Protein AF-0000000074378365 (afdb_homodimer)

pLDDT: mean 73.66, std 30.26, range [20.47, 98.88]

Secondary structure (DSSP, 8-state):
---------------------------------------------EEEEETHHHHGGGB-TTTSSBP-SEEEETTT--EEEHHHHHHHHHTT--B-TTT--B--SGGGEEE-HHHHHHHHHHS--/---------------------------------------------EEEEETHHHHGGGB-TTT-SBP-SEEEETTT--EEEHHHHHHHHHTT--B-TTT--B--SGGGEEE-HHHHHHHHHHS--

Solvent-accessible surface area (backbone atoms only — not comparable to full-atom values): 15883 Å² total; per-residue (Å²): 139,82,82,79,87,77,81,81,82,80,75,89,78,81,80,79,79,76,79,78,78,76,77,78,75,71,76,71,74,74,67,74,68,72,71,65,64,66,61,71,67,69,64,78,48,68,42,80,32,60,46,74,80,47,42,74,81,46,34,10,81,86,79,69,41,71,50,47,68,30,26,25,31,46,86,70,60,56,59,28,21,36,69,56,50,47,49,44,33,72,72,66,44,41,46,40,92,84,81,56,50,79,30,80,45,70,83,38,39,42,75,34,69,66,60,43,51,54,49,40,61,75,50,71,125,130,81,85,89,84,91,80,91,78,94,78,80,78,82,81,79,75,76,80,77,77,74,76,75,75,70,76,73,74,71,69,74,72,70,73,65,66,65,62,73,68,72,66,77,50,67,42,80,31,60,46,73,80,47,43,73,81,45,34,10,83,85,79,69,40,70,50,47,69,30,24,27,31,44,83,72,60,57,58,28,21,37,67,56,51,47,50,44,34,73,73,67,45,42,46,41,92,83,81,55,50,79,31,80,44,70,83,38,40,43,75,34,70,66,60,44,51,54,50,39,61,76,51,71,124

Nearest PDB structures (foldseek):
  3rpg-assembly1_C  TM=9.378E-01  e=4.594E-09  Homo sapiens
  4r8p-assembly1_N  TM=9.276E-01  e=5.044E-08  Homo sapiens
  4r8p-assembly1_L  TM=9.217E-01  e=4.710E-08  Homo sapiens
  4s3o-assembly1_E  TM=8.916E-01  e=3.582E-08  Homo sapiens
  2ckl-assembly1_B  TM=8.876E-01  e=5.401E-08  Mus musculus

Organism: Artemisia annua (NCBI:txid35608)

Structure (mmCIF, N/CA/C/O backbone):
data_AF-0000000074378365-model_v1
#
loop_
_entity.id
_entity.type
_entity.pdbx_description
1 polymer 'E3 ubiquitin-protein ligase RING1a'
#
loop_
_atom_site.group_PDB
_atom_site.id
_atom_site.type_symbol
_atom_site.label_atom_id
_atom_site.label_alt_id
_atom_site.label_co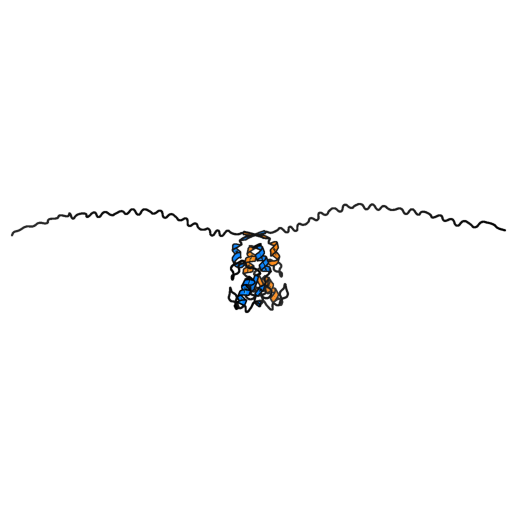mp_id
_atom_site.label_asym_id
_atom_site.label_entity_id
_atom_site.label_seq_id
_atom_site.pdbx_PDB_ins_code
_atom_site.Cartn_x
_atom_site.Cartn_y
_atom_site.Cartn_z
_atom_site.occupancy
_atom_site.B_iso_or_equiv
_atom_site.auth_seq_id
_atom_site.auth_comp_id
_atom_site.auth_asym_id
_atom_site.auth_atom_id
_atom_site.pdbx_PDB_model_num
ATOM 1 N N . MET A 1 1 ? -81.25 53.375 -76.562 1 24.03 1 MET A N 1
ATOM 2 C CA . MET A 1 1 ? -80.375 54.406 -76 1 24.03 1 MET A CA 1
ATOM 3 C C . MET A 1 1 ? -79.688 53.938 -74.688 1 24.03 1 MET A C 1
ATOM 5 O O . MET A 1 1 ? -80.188 53 -74.062 1 24.03 1 MET A O 1
ATOM 9 N N . ASN A 1 2 ? -78.812 54.719 -74 1 22.69 2 ASN A N 1
ATOM 10 C CA . ASN A 1 2 ? -77.5 54.656 -73.438 1 22.69 2 ASN A CA 1
ATOM 11 C C . ASN A 1 2 ? -77.562 54.219 -72 1 22.69 2 ASN A C 1
ATOM 13 O O . ASN A 1 2 ? -76.5 54.062 -71.375 1 22.69 2 ASN A O 1
ATOM 17 N N . GLY A 1 3 ? -78.688 54.531 -71.188 1 21.02 3 GLY A N 1
ATOM 18 C CA . GLY A 1 3 ? -78.312 55.156 -69.938 1 21.02 3 GLY A CA 1
ATOM 19 C C . GLY A 1 3 ? -77.562 54.219 -69 1 21.02 3 GLY A C 1
ATOM 20 O O . GLY A 1 3 ? -77.562 53 -69.25 1 21.02 3 GLY A O 1
ATOM 21 N N . SER A 1 4 ? -77.5 54.656 -67.688 1 23.27 4 SER A N 1
ATOM 22 C CA . SER A 1 4 ? -76.562 55.094 -66.688 1 23.27 4 SER A CA 1
ATOM 23 C C . SER A 1 4 ? -76.188 53.969 -65.688 1 23.27 4 SER A C 1
ATOM 25 O O . SER A 1 4 ? -75.062 53.75 -65.375 1 23.27 4 SER A O 1
ATOM 27 N N . ALA A 1 5 ? -77.125 53.688 -64.625 1 26.47 5 ALA A N 1
ATOM 28 C CA . ALA A 1 5 ? -76.75 54.062 -63.25 1 26.47 5 ALA A CA 1
ATOM 29 C C . ALA A 1 5 ? -76.062 52.875 -62.531 1 26.47 5 ALA A C 1
ATOM 31 O O . ALA A 1 5 ? -76.812 51.969 -62.094 1 26.47 5 ALA A O 1
ATOM 32 N N . SER A 1 6 ? -74.938 52.25 -63.062 1 30.75 6 SER A N 1
ATOM 33 C CA . SER A 1 6 ? -74.375 51.094 -62.438 1 30.75 6 SER A CA 1
ATOM 34 C C . SER A 1 6 ? -73.938 51.375 -61 1 30.75 6 SER A C 1
ATOM 36 O O . SER A 1 6 ? -73.188 52.281 -60.719 1 30.75 6 SER A O 1
ATOM 38 N N . LYS A 1 7 ? -74.875 51.156 -60.031 1 31.06 7 LYS A N 1
ATOM 39 C CA . LYS A 1 7 ? -74.812 51.344 -58.562 1 31.06 7 LYS A CA 1
ATOM 40 C C . LYS A 1 7 ? -73.5 50.875 -58.031 1 31.06 7 LYS A C 1
ATOM 42 O O . LYS A 1 7 ? -73 49.812 -58.344 1 31.06 7 LYS A O 1
ATOM 47 N N . GLU A 1 8 ? -72.688 51.844 -57.312 1 27.23 8 GLU A N 1
ATOM 48 C CA . GLU A 1 8 ? -71.375 52.125 -56.719 1 27.23 8 GLU A CA 1
ATOM 49 C C . GLU A 1 8 ? -71.125 51.219 -55.531 1 27.23 8 GLU A C 1
ATOM 51 O O . GLU A 1 8 ? -71.875 51.156 -54.594 1 27.23 8 GLU A O 1
ATOM 56 N N . ASP A 1 9 ? -70.312 50.094 -55.562 1 29.09 9 ASP A N 1
ATOM 57 C CA . ASP A 1 9 ? -69.812 49 -54.75 1 29.09 9 ASP A CA 1
ATOM 58 C C . ASP A 1 9 ? -68.938 49.5 -53.594 1 29.09 9 ASP A C 1
ATOM 60 O O . ASP A 1 9 ? -68.062 48.781 -53.062 1 29.09 9 ASP A O 1
ATOM 64 N N . GLN A 1 10 ? -69.125 50.844 -53.031 1 22.03 10 GLN A N 1
ATOM 65 C CA . GLN A 1 10 ? -67.938 51.406 -52.344 1 22.03 10 GLN A CA 1
ATOM 66 C C . GLN A 1 10 ? -67.562 50.531 -51.156 1 22.03 10 GLN A C 1
ATOM 68 O O . GLN A 1 10 ? -68.438 49.906 -50.531 1 22.03 10 GLN A O 1
ATOM 73 N N . ASN A 1 11 ? -66.188 50.438 -50.812 1 26.83 11 ASN A N 1
ATOM 74 C CA . ASN A 1 11 ? -65 49.75 -50.219 1 26.83 11 ASN A CA 1
ATOM 75 C C . ASN A 1 11 ? -64.875 50.031 -48.719 1 26.83 11 ASN A C 1
ATOM 77 O O . ASN A 1 11 ? -63.875 49.719 -48.125 1 26.83 11 ASN A O 1
ATOM 81 N N . ASP A 1 12 ? -65.875 50.625 -47.969 1 27.95 12 ASP A N 1
ATOM 82 C CA . ASP A 1 12 ? -65.25 51.344 -46.812 1 27.95 12 ASP A CA 1
ATOM 83 C C . ASP A 1 12 ? -64.688 50.375 -45.781 1 27.95 12 ASP A C 1
ATOM 85 O O . ASP A 1 12 ? -65.375 49.5 -45.312 1 27.95 12 ASP A O 1
ATOM 89 N N . GLN A 1 13 ? -63.312 50.219 -45.688 1 26.66 13 GLN A N 1
ATOM 90 C CA . GLN A 1 13 ? -62.281 49.5 -44.938 1 26.66 13 GLN A CA 1
ATOM 91 C C . GLN A 1 13 ? -62.312 49.875 -43.438 1 26.66 13 GLN A C 1
ATOM 93 O O . GLN A 1 13 ? -61.938 51 -43.062 1 26.66 13 GLN A O 1
ATOM 98 N N . LYS A 1 14 ? -63.344 49.625 -42.719 1 27.11 14 LYS A N 1
ATOM 99 C CA . LYS A 1 14 ? -63.438 50 -41.312 1 27.11 14 LYS A CA 1
ATOM 100 C C . LYS A 1 14 ? -62.25 49.5 -40.531 1 27.11 14 LYS A C 1
ATOM 102 O O . LYS A 1 14 ? -61.938 48.281 -40.562 1 27.11 14 LYS A O 1
ATOM 107 N N . SER A 1 15 ? -61.281 50.375 -39.969 1 30.19 15 SER A N 1
ATOM 108 C CA . SER A 1 15 ? -60.062 50.438 -39.188 1 30.19 15 SER A CA 1
ATOM 109 C C . SER A 1 15 ? -60.25 49.844 -37.812 1 30.19 15 SER A C 1
ATOM 111 O O . SER A 1 15 ? -60.938 50.406 -36.969 1 30.19 15 SER A O 1
ATOM 113 N N . ASP A 1 16 ? -60.5 48.594 -37.594 1 26.88 16 ASP A N 1
ATOM 114 C CA . ASP A 1 16 ? -60.625 47.969 -36.25 1 26.88 16 ASP A CA 1
ATOM 115 C C . ASP A 1 16 ? -59.375 48.25 -35.406 1 26.88 16 ASP A C 1
ATOM 117 O O . ASP A 1 16 ? -58.281 47.906 -35.812 1 26.88 16 ASP A O 1
ATOM 121 N N . GLU A 1 17 ? -59.25 49.312 -34.625 1 28.09 17 GLU A N 1
ATOM 122 C CA . GLU A 1 17 ? -58.25 49.812 -33.688 1 28.09 17 GLU A CA 1
ATOM 123 C C . GLU A 1 17 ? -57.938 48.781 -32.594 1 28.09 17 GLU A C 1
ATOM 125 O O . GLU A 1 17 ? -58.781 48.469 -31.781 1 28.09 17 GLU A O 1
ATOM 130 N N . VAL A 1 18 ? -57.375 47.625 -32.875 1 33.31 18 VAL A N 1
ATOM 131 C CA . VAL A 1 18 ? -56.969 46.656 -31.875 1 33.31 18 VAL A CA 1
ATOM 132 C C . VAL A 1 18 ? -56.094 47.312 -30.812 1 33.31 18 VAL A C 1
ATOM 134 O O . VAL A 1 18 ? -55.156 48.031 -31.156 1 33.31 18 VAL A O 1
ATOM 137 N N . LYS A 1 19 ? -56.562 47.688 -29.656 1 27.23 19 LYS A N 1
ATOM 138 C CA . LYS A 1 19 ? -55.969 48.219 -28.422 1 27.23 19 LYS A CA 1
ATOM 139 C C . LYS A 1 19 ? -54.812 47.344 -27.969 1 27.23 19 LYS A C 1
ATOM 141 O O . LYS A 1 19 ? -54.938 46.125 -27.828 1 27.23 19 LYS A O 1
ATOM 146 N N . GLU A 1 20 ? -53.5 47.688 -28.188 1 29.94 20 GLU A N 1
ATOM 147 C CA . GLU A 1 20 ? -52.188 47.188 -27.781 1 29.94 20 GLU A CA 1
ATOM 148 C C . GLU A 1 20 ? -52.031 47.156 -26.266 1 29.94 20 GLU A C 1
ATOM 150 O O . GLU A 1 20 ? -52.062 48.219 -25.625 1 29.94 20 GLU A O 1
ATOM 155 N N . ALA A 1 21 ? -52.812 46.312 -25.578 1 29.27 21 ALA A N 1
ATOM 156 C CA . ALA A 1 21 ? -52.594 46.219 -24.141 1 29.27 21 ALA A CA 1
ATOM 157 C C . ALA A 1 21 ? -51.125 46.094 -23.781 1 29.27 21 ALA A C 1
ATOM 159 O O . ALA A 1 21 ? -50.438 45.219 -24.312 1 29.27 21 ALA A O 1
ATOM 160 N N . ASP A 1 22 ? -50.344 47.156 -23.531 1 31.39 22 ASP A N 1
ATOM 161 C CA . ASP A 1 22 ? -48.969 47.344 -23.016 1 31.39 22 ASP A CA 1
ATOM 162 C C . ASP A 1 22 ? -48.781 46.562 -21.719 1 31.39 22 ASP A C 1
ATOM 164 O O . ASP A 1 22 ? -49.312 46.938 -20.672 1 31.39 22 ASP A O 1
ATOM 168 N N . ASP A 1 23 ? -49 45.25 -21.625 1 32.75 23 ASP A N 1
ATOM 169 C CA . ASP A 1 23 ? -48.656 44.5 -20.422 1 32.75 23 ASP A CA 1
ATOM 170 C C . ASP A 1 23 ? -47.281 44.938 -19.875 1 32.75 23 ASP A C 1
ATOM 172 O O . ASP A 1 23 ? -46.281 44.844 -20.578 1 32.75 23 ASP A O 1
ATOM 176 N N . GLU A 1 24 ? -47.188 45.969 -19 1 31.52 24 GLU A N 1
ATOM 177 C CA . GLU A 1 24 ? -46.094 46.406 -18.141 1 31.52 24 GLU A CA 1
ATOM 178 C C . GLU A 1 24 ? -45.438 45.219 -17.438 1 31.52 24 GLU A C 1
ATOM 180 O O . GLU A 1 24 ? -46.062 44.531 -16.625 1 31.52 24 GLU A O 1
ATOM 185 N N . TYR A 1 25 ? -44.656 44.406 -18.047 1 32.28 25 TYR A N 1
ATOM 186 C CA . TYR A 1 25 ? -43.75 43.469 -17.406 1 32.28 25 TYR A CA 1
ATOM 187 C C . TYR A 1 25 ? -43 44.094 -16.25 1 32.28 25 TYR A C 1
ATOM 189 O O . TYR A 1 25 ? -42.344 45.125 -16.438 1 32.28 25 TYR A O 1
ATOM 197 N N . SER A 1 26 ? -43.688 44.438 -15.164 1 34.25 26 SER A N 1
ATOM 198 C CA . SER A 1 26 ? -42.969 44.812 -13.945 1 34.25 26 SER A CA 1
ATOM 199 C C . SER A 1 26 ? -41.719 43.938 -13.781 1 34.25 26 SER A C 1
ATOM 201 O O . SER A 1 26 ? -41.781 42.719 -14.016 1 34.25 26 SER A O 1
ATOM 203 N N . ASP A 1 27 ? -40.625 44.438 -14.023 1 34.56 27 ASP A N 1
ATOM 204 C CA . ASP A 1 27 ? -39.25 44 -13.727 1 34.56 27 ASP A CA 1
ATOM 205 C C . ASP A 1 27 ? -39.156 43.406 -12.32 1 34.56 27 ASP A C 1
ATOM 207 O O . ASP A 1 27 ? -39.219 44.125 -11.328 1 34.56 27 ASP A O 1
ATOM 211 N N . ASP A 1 28 ? -40.031 42.406 -11.977 1 34.69 28 ASP A N 1
ATOM 212 C CA . ASP A 1 28 ? -39.719 41.688 -10.75 1 34.69 28 ASP A CA 1
ATOM 213 C C . ASP A 1 28 ? -38.188 41.625 -10.516 1 34.69 28 ASP A C 1
ATOM 215 O O . ASP A 1 28 ? -37.438 41.312 -11.43 1 34.69 28 ASP A O 1
ATOM 219 N N . GLU A 1 29 ? -37.688 42.5 -9.609 1 35.34 29 GLU A N 1
ATOM 220 C CA . GLU A 1 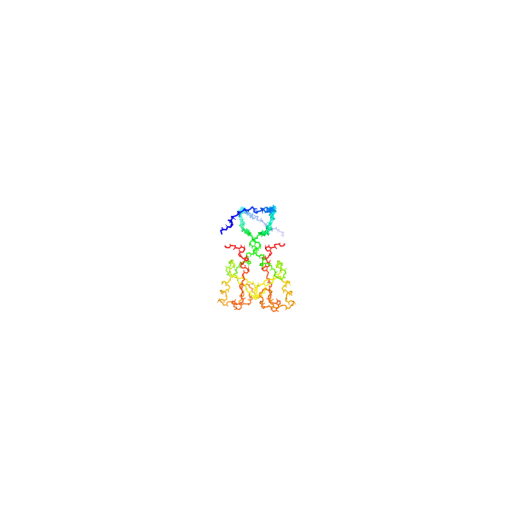29 ? -36.438 42.469 -8.867 1 35.34 29 GLU A CA 1
ATOM 221 C C . GLU A 1 29 ? -36 41.062 -8.508 1 35.34 29 GLU A C 1
ATOM 223 O O . GLU A 1 29 ? -36.688 40.375 -7.742 1 35.34 29 GLU A O 1
ATOM 228 N N . MET A 1 30 ? -35.75 40.219 -9.5 1 35.5 30 MET A N 1
ATOM 229 C CA . MET A 1 30 ? -35 39 -9.164 1 35.5 30 MET A CA 1
ATOM 230 C C . MET A 1 30 ? -34 39.312 -8.039 1 35.5 30 MET A C 1
ATOM 232 O O . MET A 1 30 ? -33.125 40.156 -8.18 1 35.5 30 MET A O 1
ATOM 236 N N . THR A 1 31 ? -34.469 39.469 -6.809 1 35.09 31 THR A N 1
ATOM 237 C CA . THR A 1 31 ? -33.594 39.375 -5.641 1 35.09 31 THR A CA 1
ATOM 238 C C . THR A 1 31 ? -32.438 38.406 -5.902 1 35.09 31 THR A C 1
ATOM 240 O O . THR A 1 31 ? -32.656 37.375 -6.508 1 35.09 31 THR A O 1
ATOM 243 N N . ASP A 1 32 ? -31.344 38.906 -6.309 1 36.28 32 ASP A N 1
ATOM 244 C CA . ASP A 1 32 ? -30.047 38.219 -6.25 1 36.28 32 ASP A CA 1
ATOM 245 C C . ASP A 1 32 ? -30 37.25 -5.07 1 36.28 32 ASP A C 1
ATOM 247 O O . ASP A 1 32 ? -30 37.688 -3.912 1 36.28 32 ASP A O 1
ATOM 251 N N . GLU A 1 33 ? -30.922 36.281 -4.961 1 37.34 33 GLU A N 1
ATOM 252 C CA . GLU A 1 33 ? -30.5 35.219 -4.051 1 37.34 33 GLU A CA 1
ATOM 253 C C . GLU A 1 33 ? -28.984 35.094 -4.016 1 37.34 33 GLU A C 1
ATOM 255 O O . GLU A 1 33 ? -28.344 34.938 -5.055 1 37.34 33 GLU A O 1
ATOM 260 N N . GLU A 1 34 ? -28.312 35.875 -3.223 1 38.97 34 GLU A N 1
ATOM 261 C CA . GLU A 1 34 ? -26.953 35.594 -2.787 1 38.97 34 GLU A CA 1
ATOM 262 C C . GLU A 1 34 ? -26.688 34.094 -2.785 1 38.97 34 GLU A C 1
ATOM 264 O O . GLU A 1 34 ? -27.344 33.312 -2.059 1 38.97 34 GLU A O 1
ATOM 269 N N . SER A 1 35 ? -26.688 33.469 -3.916 1 42.25 35 SER A N 1
ATOM 270 C CA . SER A 1 35 ? -25.953 32.188 -3.861 1 42.25 35 SER A CA 1
ATOM 271 C C . SER A 1 35 ? -24.891 32.219 -2.76 1 42.25 35 SER A C 1
ATOM 273 O O . SER A 1 35 ? -23.891 32.906 -2.869 1 42.25 35 SER A O 1
ATOM 275 N N . SER A 1 36 ? -25.344 32.312 -1.602 1 40.47 36 SER A N 1
ATOM 276 C CA . SER A 1 36 ? -24.328 31.875 -0.643 1 40.47 36 SER A CA 1
ATOM 277 C C . SER A 1 36 ? -23.484 30.734 -1.212 1 40.47 36 SER A C 1
ATOM 279 O O . SER A 1 36 ? -24.016 29.688 -1.57 1 40.47 36 SER A O 1
ATOM 281 N N . GLU A 1 37 ? -22.672 30.969 -2.182 1 39.75 37 GLU A N 1
ATOM 282 C CA . GLU A 1 37 ? -21.578 30.016 -2.244 1 39.75 37 GLU A CA 1
ATOM 283 C C . GLU A 1 37 ? -21.375 29.312 -0.9 1 39.75 37 GLU A C 1
ATOM 285 O O . GLU A 1 37 ? -21.016 29.953 0.087 1 39.75 37 GLU A O 1
ATOM 290 N N . GLU A 1 38 ? -22.375 28.703 -0.39 1 40.31 38 GLU A N 1
ATOM 291 C CA . GLU A 1 38 ? -21.766 27.781 0.579 1 40.31 38 GLU A CA 1
ATOM 292 C C . GLU A 1 38 ? -20.328 27.484 0.22 1 40.31 38 GLU A C 1
ATOM 294 O O . GLU A 1 38 ? -20.047 26.953 -0.857 1 40.31 38 GLU A O 1
ATOM 299 N N . GLU A 1 39 ? -19.484 28.406 0.292 1 41.03 39 GLU A N 1
ATOM 300 C CA . GLU A 1 39 ? -18.125 27.922 0.406 1 41.03 39 GLU A CA 1
ATOM 301 C C . GLU A 1 39 ? -18.094 26.469 0.891 1 41.03 39 GLU A C 1
ATOM 303 O O . GLU A 1 39 ? -18.5 26.172 2.012 1 41.03 39 GLU A O 1
ATOM 308 N N . ASP A 1 40 ? -18.656 25.531 0.2 1 45.69 40 ASP A N 1
ATOM 309 C CA . ASP A 1 40 ? -18 24.297 0.614 1 45.69 40 ASP A CA 1
ATOM 310 C C . ASP A 1 40 ? -16.703 24.594 1.362 1 45.69 40 ASP A C 1
ATOM 312 O O . ASP A 1 40 ? -15.742 25.078 0.775 1 45.69 40 ASP A O 1
A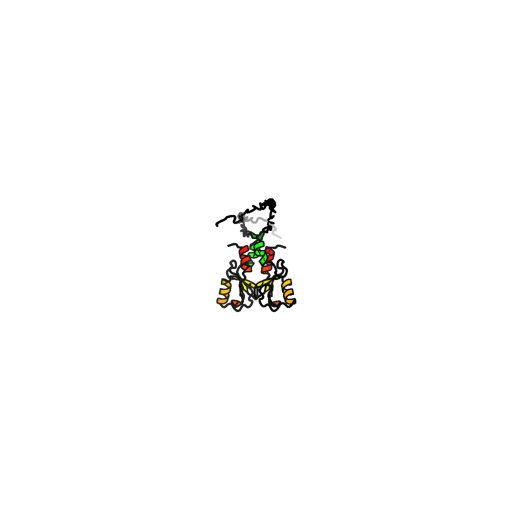TOM 316 N N . ASP A 1 41 ? -16.781 25.406 2.354 1 46.47 41 ASP A N 1
ATOM 317 C CA . ASP A 1 41 ? -15.648 25.438 3.266 1 46.47 41 ASP A CA 1
ATOM 318 C C . ASP A 1 41 ? -14.75 24.219 3.078 1 46.47 41 ASP A C 1
ATOM 320 O O . ASP A 1 41 ? -14.992 23.172 3.68 1 46.47 41 ASP A O 1
ATOM 324 N N . ASP A 1 42 ? -14.57 23.688 1.89 1 52.62 42 ASP A N 1
ATOM 325 C CA . ASP A 1 42 ? -13.391 22.828 1.744 1 52.62 42 ASP A CA 1
ATOM 326 C C . ASP A 1 42 ? -12.305 23.219 2.742 1 52.62 42 ASP A C 1
ATOM 328 O O . ASP A 1 42 ? -11.406 24 2.416 1 52.62 42 ASP A O 1
ATOM 332 N N . ASP A 1 43 ? -12.695 23.625 3.945 1 60.06 43 ASP A N 1
ATOM 333 C CA . ASP A 1 43 ? -11.672 23.875 4.957 1 60.06 43 ASP A CA 1
ATOM 334 C C . ASP A 1 43 ? -10.469 22.953 4.754 1 60.06 43 ASP A C 1
ATOM 336 O O . ASP A 1 43 ? -10.609 21.734 4.785 1 60.06 43 ASP A O 1
ATOM 340 N N . ASP A 1 44 ? -9.562 23.422 3.977 1 70.25 44 ASP A N 1
ATOM 341 C CA . ASP A 1 44 ? -8.266 22.766 3.877 1 70.25 44 ASP A CA 1
ATOM 342 C C . ASP A 1 44 ? -7.762 22.328 5.254 1 70.25 44 ASP A C 1
ATOM 344 O O . ASP A 1 44 ? -7.684 23.141 6.176 1 70.25 44 ASP A O 1
ATOM 348 N N . GLU A 1 45 ? -8.141 21.109 5.562 1 82.12 45 GLU A N 1
ATOM 349 C CA . GLU A 1 45 ? -7.508 20.578 6.77 1 82.12 45 GLU A CA 1
ATOM 350 C C . GLU A 1 45 ? -6.062 20.156 6.5 1 82.12 45 GLU A C 1
ATOM 352 O O . GLU A 1 45 ? -5.789 19.422 5.551 1 82.12 45 GLU A O 1
ATOM 357 N N . TYR A 1 46 ? -5.176 21.016 7.078 1 86.06 46 TYR A N 1
ATOM 358 C CA . TYR A 1 46 ? -3.76 20.672 6.988 1 86.06 46 TYR A CA 1
ATOM 359 C C . TYR A 1 46 ? -3.279 19.984 8.258 1 86.06 46 TYR A C 1
ATOM 361 O O . TYR A 1 46 ? -3.754 20.297 9.359 1 86.06 46 TYR A O 1
ATOM 369 N N . ILE A 1 47 ? -2.521 19.031 7.969 1 86.56 47 ILE A N 1
ATOM 370 C CA . ILE A 1 47 ? -1.896 18.344 9.094 1 86.56 47 ILE A CA 1
ATOM 371 C C . ILE A 1 47 ? -0.376 18.438 8.977 1 86.56 47 ILE A C 1
ATOM 373 O O . ILE A 1 47 ? 0.17 18.375 7.871 1 86.56 47 ILE A O 1
ATOM 377 N N . ASN A 1 48 ? 0.252 18.688 10.133 1 87.69 48 AS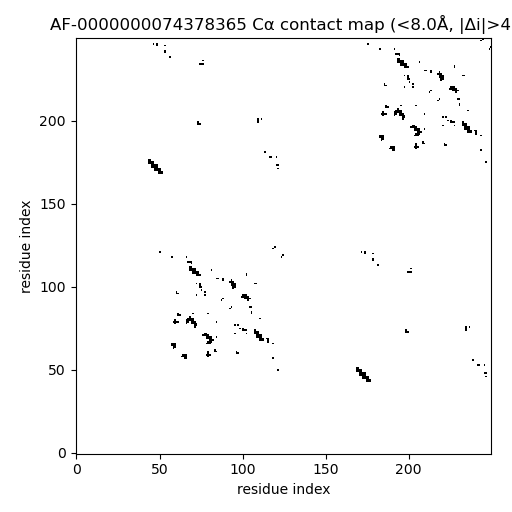N A N 1
ATOM 378 C CA . ASN A 1 48 ? 1.709 18.688 10.211 1 87.69 48 ASN A CA 1
ATOM 379 C C . ASN A 1 48 ? 2.248 17.297 10.57 1 87.69 48 ASN A C 1
ATOM 381 O O . ASN A 1 48 ? 1.91 16.75 11.625 1 87.69 48 ASN A O 1
ATOM 385 N N . ILE A 1 49 ? 3.037 16.75 9.625 1 87.25 49 ILE A N 1
ATOM 386 C CA . ILE A 1 49 ? 3.531 15.398 9.828 1 87.25 49 ILE A CA 1
ATOM 387 C C . ILE A 1 49 ? 5.055 15.414 9.93 1 87.25 49 ILE A C 1
ATOM 389 O O . ILE A 1 49 ? 5.73 16.094 9.148 1 87.25 49 ILE A O 1
ATOM 393 N N . ASP A 1 50 ? 5.477 14.727 10.961 1 86.94 50 ASP A N 1
ATOM 394 C CA . ASP A 1 50 ? 6.91 14.469 11.039 1 86.94 50 ASP A CA 1
ATOM 395 C C . ASP A 1 50 ? 7.332 13.406 10.023 1 86.94 50 ASP A C 1
ATOM 397 O O . ASP A 1 50 ? 7.016 12.227 10.18 1 86.94 50 ASP A O 1
ATOM 401 N N . VAL A 1 51 ? 8.117 13.797 9.07 1 85.44 51 VAL A N 1
ATOM 402 C CA . VAL A 1 51 ? 8.477 12.93 7.949 1 85.44 51 VAL A CA 1
ATOM 403 C C . VAL A 1 51 ? 9.414 11.828 8.43 1 85.44 51 VAL A C 1
ATOM 405 O O . VAL A 1 51 ? 9.445 10.734 7.855 1 85.44 51 VAL A O 1
ATOM 408 N N . ASN A 1 52 ? 10.102 12.062 9.406 1 87 52 ASN A N 1
ATOM 409 C CA . ASN A 1 52 ? 11.078 11.094 9.883 1 87 52 ASN A CA 1
ATOM 410 C C . ASN A 1 52 ? 10.406 9.805 10.367 1 87 52 ASN A C 1
ATOM 412 O O . ASN A 1 52 ? 10.977 8.719 10.258 1 87 52 ASN A O 1
ATOM 416 N N . GLU A 1 53 ? 9.18 9.969 10.789 1 87.5 53 GLU A N 1
ATOM 417 C CA . GLU A 1 53 ? 8.453 8.812 11.312 1 87.5 53 GLU A CA 1
ATOM 418 C C . GLU A 1 53 ? 8.062 7.855 10.188 1 87.5 53 GLU A C 1
ATOM 420 O O . GLU A 1 53 ? 7.949 6.648 10.414 1 87.5 53 GLU A O 1
ATOM 425 N N . LEU A 1 54 ? 7.953 8.344 8.977 1 91.69 54 LEU A N 1
ATOM 426 C CA . LEU A 1 54 ? 7.445 7.52 7.891 1 91.69 54 LEU A CA 1
ATOM 427 C C . LEU A 1 54 ? 8.523 7.285 6.84 1 91.69 54 LEU A C 1
ATOM 429 O O . LEU A 1 54 ? 8.32 6.516 5.895 1 91.69 54 LEU A O 1
ATOM 433 N N . ARG A 1 55 ? 9.648 7.906 7.016 1 91.25 55 ARG A N 1
ATOM 434 C CA . ARG A 1 55 ? 10.68 7.879 5.988 1 91.25 55 ARG A CA 1
ATOM 435 C C . ARG A 1 55 ? 11.078 6.445 5.652 1 91.25 55 ARG A C 1
ATOM 437 O O . ARG A 1 55 ? 11.219 6.09 4.477 1 91.25 55 ARG A O 1
ATOM 444 N N . GLY A 1 56 ? 11.266 5.645 6.664 1 93.56 56 GLY A N 1
ATOM 445 C CA . GLY A 1 56 ? 11.633 4.258 6.438 1 93.56 56 GLY A CA 1
ATOM 446 C C . GLY A 1 56 ? 10.617 3.496 5.613 1 93.56 56 GLY A C 1
ATOM 447 O O . GLY A 1 56 ? 10.977 2.611 4.836 1 93.56 56 GLY A O 1
ATOM 448 N N . ASN A 1 57 ? 9.398 3.824 5.707 1 95.12 57 ASN A N 1
ATOM 449 C CA . ASN A 1 57 ? 8.312 3.156 5 1 95.12 57 ASN A CA 1
ATOM 450 C C . ASN A 1 57 ? 8.188 3.654 3.562 1 95.12 57 ASN A C 1
ATOM 452 O O . ASN A 1 57 ? 7.523 3.021 2.736 1 95.12 57 ASN A O 1
ATOM 456 N N . LEU A 1 58 ? 8.883 4.719 3.295 1 96.75 58 LEU A N 1
ATOM 457 C CA . LEU A 1 58 ? 8.781 5.344 1.98 1 96.75 58 LEU A CA 1
ATOM 458 C C . LEU A 1 58 ? 10.094 5.227 1.219 1 96.75 58 LEU A C 1
ATOM 460 O O . LEU A 1 58 ? 10.273 5.863 0.179 1 96.75 58 LEU A O 1
ATOM 464 N N . THR A 1 59 ? 10.992 4.406 1.764 1 97.38 59 THR A N 1
ATOM 465 C CA . THR A 1 59 ? 12.328 4.242 1.203 1 97.38 59 THR A CA 1
ATOM 466 C C . THR A 1 59 ? 12.477 2.867 0.558 1 97.38 59 THR A C 1
ATOM 468 O O . THR A 1 59 ? 12.031 1.862 1.11 1 97.38 59 THR A O 1
ATOM 471 N N . CYS A 1 60 ? 13.039 2.881 -0.575 1 98.62 60 CYS A N 1
ATOM 472 C CA . CYS A 1 60 ? 13.375 1.639 -1.263 1 98.62 60 CYS A CA 1
ATOM 473 C C . CYS A 1 60 ? 14.602 0.988 -0.644 1 98.62 60 CYS A C 1
ATOM 475 O O . CYS A 1 60 ? 15.672 1.597 -0.596 1 98.62 60 CYS A O 1
ATOM 477 N N . LYS A 1 61 ? 14.484 -0.228 -0.315 1 98.38 61 LYS A N 1
ATOM 478 C CA . LYS A 1 61 ? 15.57 -0.926 0.357 1 98.38 61 LYS A CA 1
ATOM 479 C C . LYS A 1 61 ? 16.672 -1.31 -0.63 1 98.38 61 LYS A C 1
ATOM 481 O O . LYS A 1 61 ? 17.797 -1.622 -0.228 1 98.38 61 LYS A O 1
ATOM 486 N N . LEU A 1 62 ? 16.375 -1.362 -1.835 1 98.75 62 LEU A N 1
ATOM 487 C CA . LEU A 1 62 ? 17.344 -1.75 -2.84 1 98.75 62 LEU A CA 1
ATOM 488 C C . LEU A 1 62 ? 18.266 -0.579 -3.188 1 98.75 62 LEU A C 1
ATOM 490 O O . LEU A 1 62 ? 19.469 -0.762 -3.387 1 98.75 62 LEU A O 1
ATOM 494 N N . CYS A 1 63 ? 17.812 0.659 -3.248 1 98.56 63 CYS A N 1
ATOM 495 C CA . CYS A 1 63 ? 18.625 1.803 -3.631 1 98.56 63 CYS A CA 1
ATOM 496 C C . CYS A 1 63 ? 18.766 2.793 -2.48 1 98.56 63 CYS A C 1
ATOM 498 O O . CYS A 1 63 ? 19.531 3.754 -2.564 1 98.56 63 CYS A O 1
ATOM 500 N N . GLU A 1 64 ? 17.969 2.732 -1.518 1 97.75 64 GLU A N 1
ATOM 501 C CA . GLU A 1 64 ? 17.984 3.527 -0.292 1 97.75 64 GLU A CA 1
ATOM 502 C C . GLU A 1 64 ? 17.516 4.957 -0.549 1 97.75 64 GLU A C 1
ATOM 504 O O . GLU A 1 64 ? 17.812 5.859 0.237 1 97.75 64 GLU A O 1
ATOM 509 N N . GLY A 1 65 ? 16.828 5.184 -1.657 1 97.62 65 GLY A N 1
ATOM 510 C CA . GLY A 1 65 ? 16.156 6.438 -1.952 1 97.62 65 GLY A CA 1
ATOM 511 C C . GLY A 1 65 ? 14.656 6.363 -1.76 1 97.62 65 GLY A C 1
ATOM 512 O O . GLY A 1 65 ? 14.102 5.281 -1.547 1 97.62 65 GLY A O 1
ATOM 513 N N . ILE A 1 66 ? 14 7.555 -1.833 1 97.25 66 ILE A N 1
ATOM 514 C CA . ILE A 1 66 ? 12.539 7.566 -1.824 1 97.25 66 ILE A CA 1
ATOM 515 C C . ILE A 1 66 ? 12.008 6.754 -3.004 1 97.25 66 ILE A C 1
ATOM 517 O O . ILE A 1 66 ? 12.5 6.887 -4.129 1 97.25 66 ILE A O 1
ATOM 521 N N . ILE A 1 67 ? 11.07 5.938 -2.711 1 98.5 67 ILE A N 1
ATOM 522 C CA . ILE A 1 67 ? 10.531 5.031 -3.719 1 98.5 67 ILE A CA 1
ATOM 523 C C . ILE A 1 67 ? 9.977 5.836 -4.891 1 98.5 67 ILE A C 1
ATOM 525 O O . ILE A 1 67 ? 9.258 6.82 -4.695 1 98.5 67 ILE A O 1
ATOM 529 N N . LYS A 1 68 ? 10.312 5.438 -6.117 1 98.25 68 LYS A N 1
ATOM 530 C CA . LYS A 1 68 ? 9.805 6.016 -7.359 1 98.25 68 LYS A CA 1
ATOM 531 C C . LYS A 1 68 ? 9.078 4.969 -8.195 1 98.25 68 LYS A C 1
ATOM 533 O O . LYS A 1 68 ? 9.602 3.881 -8.43 1 98.25 68 LYS A O 1
ATOM 538 N N . HIS A 1 69 ? 7.848 5.391 -8.688 1 98.56 69 HIS A N 1
ATOM 539 C CA . HIS A 1 69 ? 7.051 4.445 -9.461 1 98.56 69 HIS A CA 1
ATOM 540 C C . HIS A 1 69 ? 6.91 3.113 -8.734 1 98.56 69 HIS A C 1
ATOM 542 O O . HIS A 1 69 ? 7.359 2.08 -9.234 1 98.56 69 HIS A O 1
ATOM 548 N N . THR A 1 70 ? 6.219 3.123 -7.707 1 98.88 70 THR A N 1
ATOM 549 C CA . THR A 1 70 ? 6.172 2.061 -6.711 1 98.88 70 THR A CA 1
ATOM 550 C C . THR A 1 70 ? 5.652 0.763 -7.324 1 98.88 70 THR A C 1
ATOM 552 O O . THR A 1 70 ? 4.668 0.77 -8.062 1 98.88 70 THR A O 1
ATOM 555 N N . LYS A 1 71 ? 6.293 -0.312 -7.035 1 98.88 71 LYS A N 1
ATOM 556 C CA . LYS A 1 71 ? 5.773 -1.664 -7.223 1 98.88 71 LYS A CA 1
ATOM 557 C C . LYS A 1 71 ? 5.75 -2.432 -5.902 1 98.88 71 LYS A C 1
ATOM 559 O O . LYS A 1 71 ? 6.684 -2.336 -5.105 1 98.88 71 LYS A O 1
ATOM 564 N N . ALA A 1 72 ? 4.688 -3.125 -5.648 1 98.81 72 ALA A N 1
ATOM 565 C CA . ALA A 1 72 ? 4.535 -3.975 -4.473 1 98.81 72 ALA A CA 1
ATOM 566 C C . ALA A 1 72 ? 4.516 -5.453 -4.855 1 98.81 72 ALA A C 1
ATOM 568 O O . ALA A 1 72 ? 3.91 -5.828 -5.863 1 98.81 72 ALA A O 1
ATOM 569 N N . ILE A 1 73 ? 5.148 -6.242 -4.059 1 98.31 73 ILE A N 1
ATOM 570 C CA . ILE A 1 73 ? 5.113 -7.684 -4.27 1 98.31 73 ILE A CA 1
ATOM 571 C C . ILE A 1 73 ? 3.801 -8.258 -3.736 1 98.31 73 ILE A C 1
ATOM 573 O O . ILE A 1 73 ? 3.43 -8 -2.588 1 98.31 73 ILE A O 1
ATOM 577 N N . LYS A 1 74 ? 3.135 -9.062 -4.508 1 97.06 74 LYS A N 1
ATOM 578 C CA . LYS A 1 74 ? 1.775 -9.523 -4.254 1 97.06 74 LYS A CA 1
ATOM 579 C C . LYS A 1 74 ? 1.707 -10.352 -2.973 1 97.06 74 LYS A C 1
ATOM 581 O O . LYS A 1 74 ? 0.744 -10.25 -2.211 1 97.06 74 LYS A O 1
ATOM 586 N N . ASN A 1 75 ? 2.746 -11.047 -2.729 1 96 75 ASN A N 1
ATOM 587 C CA . ASN A 1 75 ? 2.658 -12.023 -1.648 1 96 75 ASN A CA 1
ATOM 588 C C . ASN A 1 75 ? 3.084 -11.422 -0.312 1 96 75 ASN A C 1
ATOM 590 O O . ASN A 1 75 ? 2.908 -12.047 0.737 1 96 75 ASN A O 1
ATOM 594 N N . CYS A 1 76 ? 3.627 -10.273 -0.343 1 97.44 76 CYS A N 1
ATOM 595 C CA . CYS A 1 76 ? 4.105 -9.773 0.942 1 97.44 76 CYS A CA 1
ATOM 596 C C . CYS A 1 76 ? 3.848 -8.281 1.079 1 97.44 76 CYS A C 1
ATOM 598 O O . CYS A 1 76 ? 3.945 -7.727 2.176 1 97.44 76 CYS A O 1
ATOM 600 N N . LEU A 1 77 ? 3.613 -7.547 0.066 1 98.31 77 LEU A N 1
ATOM 601 C CA . LEU A 1 77 ? 3.246 -6.137 -0.003 1 98.31 77 LEU A CA 1
ATOM 602 C C . LEU A 1 77 ? 4.457 -5.25 0.268 1 98.31 77 LEU A C 1
ATOM 604 O O . LEU A 1 77 ? 4.324 -4.027 0.36 1 98.31 77 LEU A O 1
ATOM 608 N N . HIS A 1 78 ? 5.695 -5.855 0.275 1 98.44 78 HIS A N 1
ATOM 609 C CA . HIS A 1 78 ? 6.859 -4.977 0.315 1 98.44 78 HIS A CA 1
ATOM 610 C C . HIS A 1 78 ? 6.992 -4.18 -0.98 1 98.44 78 HIS A C 1
ATOM 612 O O . HIS A 1 78 ? 6.707 -4.699 -2.062 1 98.44 78 HIS A O 1
ATOM 618 N N . ARG A 1 79 ? 7.406 -2.936 -0.785 1 98.75 79 ARG A N 1
ATOM 619 C CA . ARG A 1 79 ? 7.391 -1.982 -1.89 1 98.75 79 ARG A CA 1
ATOM 620 C C . ARG A 1 79 ? 8.805 -1.529 -2.242 1 98.75 79 ARG A C 1
ATOM 622 O O . ARG A 1 79 ? 9.633 -1.322 -1.354 1 98.75 79 ARG A O 1
ATOM 629 N N . PHE A 1 80 ? 9.031 -1.299 -3.574 1 98.88 80 PHE A N 1
ATOM 630 C CA . PHE A 1 80 ? 10.297 -0.861 -4.141 1 98.88 80 PHE A CA 1
ATOM 631 C C . PHE A 1 80 ? 10.07 0.1 -5.301 1 98.88 80 PHE A C 1
ATOM 633 O O . PHE A 1 80 ? 8.953 0.236 -5.793 1 98.88 80 PHE A O 1
ATOM 640 N N . CYS A 1 81 ? 11.148 0.776 -5.695 1 98.88 81 CYS A N 1
ATOM 641 C CA . CYS A 1 81 ? 11.102 1.431 -6.996 1 98.88 81 CYS A CA 1
ATOM 642 C C . CYS A 1 81 ? 10.789 0.426 -8.102 1 98.88 81 CYS A C 1
ATOM 644 O O . CYS A 1 81 ? 11.273 -0.707 -8.07 1 98.88 81 CYS A O 1
ATOM 646 N N . GLY A 1 82 ? 10.031 0.86 -8.992 1 98.88 82 GLY A N 1
ATOM 647 C CA . GLY A 1 82 ? 9.805 0.009 -10.148 1 98.88 82 GLY A CA 1
ATOM 648 C C . GLY A 1 82 ? 11.086 -0.449 -10.82 1 98.88 82 GLY A C 1
ATOM 649 O O . GLY A 1 82 ? 11.281 -1.645 -11.047 1 98.88 82 GLY A O 1
ATOM 650 N N . ALA A 1 83 ? 11.961 0.481 -11.047 1 98.81 83 ALA A N 1
ATOM 651 C CA . ALA A 1 83 ? 13.219 0.175 -11.719 1 98.81 83 ALA A CA 1
ATOM 652 C C . ALA A 1 83 ? 14.086 -0.76 -10.883 1 98.81 83 ALA A C 1
ATOM 654 O O . ALA A 1 83 ? 14.719 -1.676 -11.406 1 98.81 83 ALA A O 1
ATOM 655 N N . CYS A 1 84 ? 14.094 -0.6 -9.648 1 98.88 84 CYS A N 1
ATOM 656 C CA . CYS A 1 84 ? 14.93 -1.402 -8.758 1 98.88 84 CYS A CA 1
ATOM 657 C C . CYS A 1 84 ? 14.453 -2.85 -8.727 1 98.88 84 CYS A C 1
ATOM 659 O O . CYS A 1 84 ? 15.258 -3.775 -8.875 1 98.88 84 CYS A O 1
ATOM 661 N N . ILE A 1 85 ? 13.188 -3.074 -8.586 1 98.88 85 ILE A N 1
ATOM 662 C CA . ILE A 1 85 ? 12.695 -4.438 -8.445 1 98.88 85 ILE A CA 1
ATOM 663 C C . ILE A 1 85 ? 12.742 -5.145 -9.805 1 98.88 85 ILE A C 1
ATOM 665 O O . ILE A 1 85 ? 12.992 -6.348 -9.875 1 98.88 85 ILE A O 1
ATOM 669 N N . ASP A 1 86 ? 12.523 -4.359 -10.797 1 98.81 86 ASP A N 1
ATOM 670 C CA . ASP A 1 86 ? 12.688 -4.953 -12.125 1 98.81 86 ASP A CA 1
ATOM 671 C C . ASP A 1 86 ? 14.117 -5.434 -12.336 1 98.81 86 ASP A C 1
ATOM 673 O O . ASP A 1 86 ? 14.336 -6.531 -12.852 1 98.81 86 ASP A O 1
ATOM 677 N N . LYS A 1 87 ? 15.008 -4.609 -12.016 1 98.81 87 LYS A N 1
ATOM 678 C CA . LYS A 1 87 ? 16.406 -5.016 -12.102 1 98.81 87 LYS A CA 1
ATOM 679 C C . LYS A 1 87 ? 16.672 -6.254 -11.25 1 98.81 87 LYS A C 1
ATOM 681 O O . LYS A 1 87 ? 17.391 -7.16 -11.672 1 98.81 87 LYS A O 1
ATOM 686 N N . TRP A 1 88 ? 16.109 -6.27 -10.109 1 98.75 88 TRP A N 1
ATOM 687 C CA . TRP A 1 88 ? 16.234 -7.395 -9.188 1 98.75 88 TRP A CA 1
ATOM 688 C C . TRP A 1 88 ? 15.828 -8.695 -9.867 1 98.75 88 TRP A C 1
ATOM 690 O O . TRP A 1 88 ? 16.562 -9.688 -9.828 1 98.75 88 TRP A O 1
ATOM 700 N N . PHE A 1 89 ? 14.742 -8.719 -10.562 1 98.62 89 PHE A N 1
ATOM 701 C CA . PHE A 1 89 ? 14.242 -9.891 -11.266 1 98.62 89 PHE A CA 1
ATOM 702 C C . PHE A 1 89 ? 15.102 -10.211 -12.477 1 98.62 89 PHE A C 1
ATOM 704 O O . PHE A 1 89 ? 15.391 -11.375 -12.758 1 98.62 89 PHE A O 1
ATOM 711 N N . ASN A 1 90 ? 15.484 -9.195 -13.148 1 98.44 90 ASN A N 1
ATOM 712 C CA . ASN A 1 90 ? 16.328 -9.367 -14.328 1 98.44 90 ASN A CA 1
ATOM 713 C C . ASN A 1 90 ? 17.672 -10 -13.977 1 98.44 90 ASN A C 1
ATOM 715 O O . ASN A 1 90 ? 18.25 -10.711 -14.797 1 98.44 90 ASN A O 1
ATOM 719 N N . ASP A 1 91 ? 18.094 -9.727 -12.766 1 98.5 91 ASP A N 1
ATOM 720 C CA . ASP A 1 91 ? 19.359 -10.297 -12.289 1 98.5 91 ASP A CA 1
ATOM 721 C C . ASP A 1 91 ? 19.188 -11.758 -11.906 1 98.5 91 ASP A C 1
ATOM 723 O O . ASP A 1 91 ? 20.156 -12.422 -11.516 1 98.5 91 ASP A O 1
ATOM 727 N N . GLY A 1 92 ? 18 -12.242 -11.938 1 98.19 92 GLY A N 1
ATOM 728 C CA . GLY A 1 92 ? 17.75 -13.664 -11.75 1 98.19 92 GLY A CA 1
ATOM 729 C C . GLY A 1 92 ? 17.203 -14 -10.375 1 98.19 92 GLY A C 1
ATOM 730 O O . GLY A 1 92 ? 17.062 -15.172 -10.023 1 98.19 92 GLY A O 1
ATOM 731 N N . ASN A 1 93 ? 16.953 -12.938 -9.602 1 98.31 93 ASN A N 1
ATOM 732 C CA . ASN A 1 93 ? 16.422 -13.164 -8.266 1 98.31 93 ASN A CA 1
ATOM 733 C C . ASN A 1 93 ? 14.922 -13.484 -8.312 1 98.31 93 ASN A C 1
ATOM 735 O O . ASN A 1 93 ? 14.188 -12.922 -9.125 1 98.31 93 ASN A O 1
ATOM 739 N N . LYS A 1 94 ? 14.508 -14.406 -7.395 1 98.5 94 LYS A N 1
ATOM 740 C CA . LYS A 1 94 ? 13.125 -14.875 -7.418 1 98.5 94 LYS A CA 1
ATOM 741 C C . LYS A 1 94 ? 12.5 -14.828 -6.023 1 98.5 94 LYS A C 1
ATOM 743 O O . LYS A 1 94 ? 11.648 -15.656 -5.691 1 98.5 94 LYS A O 1
ATOM 748 N N . GLU A 1 95 ? 13.055 -13.938 -5.195 1 98.56 95 GLU A N 1
ATOM 749 C CA . GLU A 1 95 ? 12.562 -13.758 -3.832 1 98.56 95 GLU A CA 1
ATOM 750 C C . GLU A 1 95 ? 12.516 -12.273 -3.457 1 98.56 95 GLU A C 1
ATOM 752 O O . GLU A 1 95 ? 13.281 -11.469 -3.988 1 98.56 95 GLU A O 1
ATOM 757 N N . CYS A 1 96 ? 11.656 -11.984 -2.578 1 98.62 96 CYS A N 1
ATOM 758 C CA . CYS A 1 96 ? 11.562 -10.609 -2.104 1 98.62 96 CYS A CA 1
ATOM 759 C C . CYS A 1 96 ? 12.852 -10.18 -1.417 1 98.62 96 CYS A C 1
ATOM 761 O O . CYS A 1 96 ? 13.336 -10.859 -0.511 1 98.62 96 CYS A O 1
ATOM 763 N N . PRO A 1 97 ? 13.352 -9.039 -1.658 1 98.44 97 PRO A N 1
ATOM 764 C CA . PRO A 1 97 ? 14.602 -8.539 -1.07 1 98.44 97 PRO A CA 1
ATOM 765 C C . PRO A 1 97 ? 14.5 -8.336 0.439 1 98.44 97 PRO A C 1
ATOM 767 O O . PRO A 1 97 ? 15.516 -8.305 1.132 1 98.44 97 PRO A O 1
ATOM 770 N N . VAL A 1 98 ? 13.297 -8.273 0.894 1 98.31 98 VAL A N 1
ATOM 771 C CA . VAL A 1 98 ? 13.133 -7.887 2.291 1 98.31 98 VAL A CA 1
ATOM 772 C C . VAL A 1 98 ? 12.797 -9.117 3.133 1 98.31 98 VAL A C 1
ATOM 774 O O . VAL A 1 98 ? 13.445 -9.375 4.152 1 98.31 98 VAL A O 1
ATOM 777 N N . CYS A 1 99 ? 11.914 -9.977 2.711 1 98.12 99 CYS A N 1
ATOM 778 C CA . CYS A 1 99 ? 11.406 -11.008 3.611 1 98.12 99 CYS A CA 1
ATOM 779 C C . CYS A 1 99 ? 11.703 -12.398 3.068 1 98.12 99 CYS A C 1
ATOM 781 O O . CYS A 1 99 ? 11.469 -13.398 3.75 1 98.12 99 CYS A O 1
ATOM 783 N N . GLY A 1 100 ? 12.016 -12.453 1.807 1 98 100 GLY A N 1
ATOM 784 C CA . GLY A 1 100 ? 12.398 -13.734 1.242 1 98 100 GLY A CA 1
ATOM 785 C C . GLY A 1 100 ? 11.227 -14.5 0.66 1 98 100 GLY A C 1
ATOM 786 O O . GLY A 1 100 ? 11.391 -15.617 0.155 1 98 100 GLY A O 1
ATOM 787 N N . SER A 1 101 ? 10.047 -13.977 0.691 1 97.5 101 SER A N 1
ATOM 788 C CA . SER A 1 101 ? 8.906 -14.656 0.09 1 97.5 101 SER A CA 1
ATOM 789 C C . SER A 1 101 ? 9.117 -14.883 -1.402 1 97.5 101 SER A C 1
ATOM 791 O O . SER A 1 101 ? 9.758 -14.07 -2.074 1 97.5 101 SER A O 1
ATOM 793 N N . ASP A 1 102 ? 8.453 -15.898 -1.878 1 97.62 102 ASP A N 1
ATOM 794 C CA . ASP A 1 102 ? 8.586 -16.297 -3.277 1 97.62 102 ASP A CA 1
ATOM 795 C C . ASP A 1 102 ? 7.984 -15.25 -4.207 1 97.62 102 ASP A C 1
ATOM 797 O O . ASP A 1 102 ? 6.848 -14.812 -4.008 1 97.62 102 ASP A O 1
ATOM 801 N N . CYS A 1 103 ? 8.695 -14.883 -5.18 1 97.56 103 CYS A N 1
ATOM 802 C CA . CYS A 1 103 ? 8.273 -14.008 -6.266 1 97.56 103 CYS A CA 1
ATOM 803 C C . CYS A 1 103 ? 8.992 -14.359 -7.562 1 97.56 103 CYS A C 1
ATOM 805 O O . CYS A 1 103 ? 10.023 -13.766 -7.887 1 97.56 103 CYS A O 1
ATOM 807 N N . PRO A 1 104 ? 8.438 -15.211 -8.344 1 97.12 104 PRO A N 1
ATOM 808 C CA . PRO A 1 104 ? 9.133 -15.922 -9.414 1 97.12 104 PRO A CA 1
ATOM 809 C C . PRO A 1 104 ? 9.609 -15 -10.531 1 97.12 104 PRO A C 1
ATOM 811 O O . PRO A 1 104 ? 10.617 -15.289 -11.188 1 97.12 104 PRO A O 1
ATOM 814 N N . ASN A 1 105 ? 8.914 -13.945 -10.812 1 97.5 105 ASN A N 1
ATOM 815 C CA . ASN A 1 105 ? 9.242 -13.023 -11.898 1 97.5 105 ASN A CA 1
ATOM 816 C C . ASN A 1 105 ? 8.562 -11.672 -11.711 1 97.5 105 ASN A C 1
ATOM 818 O O . ASN A 1 105 ? 7.977 -11.406 -10.664 1 97.5 105 ASN A O 1
ATOM 822 N N . GLN A 1 106 ? 8.648 -10.781 -12.688 1 97.31 106 GLN A N 1
ATOM 823 C CA . GLN A 1 106 ? 8.164 -9.406 -12.594 1 97.31 106 GLN A CA 1
ATOM 824 C C . GLN A 1 106 ? 6.652 -9.375 -12.391 1 97.31 106 GLN A C 1
ATOM 826 O O . GLN A 1 106 ? 6.121 -8.422 -11.812 1 97.31 106 GLN A O 1
ATOM 831 N N . HIS A 1 107 ? 5.957 -10.406 -12.789 1 97 107 HIS A N 1
ATOM 832 C CA . HIS A 1 107 ? 4.504 -10.438 -12.688 1 97 107 HIS A CA 1
ATOM 833 C C . HIS A 1 107 ? 4.059 -10.672 -11.242 1 97 107 HIS A C 1
ATOM 835 O O . HIS A 1 107 ? 2.875 -10.539 -10.93 1 97 107 HIS A O 1
ATOM 841 N N . ALA A 1 108 ? 4.996 -10.969 -10.461 1 97.62 108 ALA A N 1
ATOM 842 C CA . ALA A 1 108 ? 4.707 -11.141 -9.039 1 97.62 108 ALA A CA 1
ATOM 843 C C . ALA A 1 108 ? 4.598 -9.797 -8.328 1 97.62 108 ALA A C 1
ATOM 845 O O . ALA A 1 108 ? 4.273 -9.734 -7.141 1 97.62 108 ALA A O 1
ATOM 846 N N . SER A 1 109 ? 4.863 -8.727 -9.031 1 98.44 109 SER A N 1
ATOM 847 C CA . SER A 1 109 ? 4.715 -7.379 -8.492 1 98.44 109 SER A CA 1
ATOM 848 C C . SER A 1 109 ? 3.713 -6.566 -9.305 1 98.44 109 SER A C 1
ATOM 850 O O . SER A 1 109 ? 3.467 -6.863 -10.469 1 98.44 109 SER A O 1
ATOM 852 N N . LEU A 1 110 ? 3.152 -5.566 -8.609 1 98.44 110 LEU A N 1
ATOM 853 C CA . LEU A 1 110 ? 2.154 -4.695 -9.227 1 98.44 110 LEU A CA 1
ATOM 854 C C . LEU A 1 110 ? 2.441 -3.232 -8.914 1 98.44 110 LEU A C 1
ATOM 856 O O . LEU A 1 110 ? 2.91 -2.906 -7.82 1 98.44 110 LEU A O 1
ATOM 860 N N . GLY A 1 111 ? 2.172 -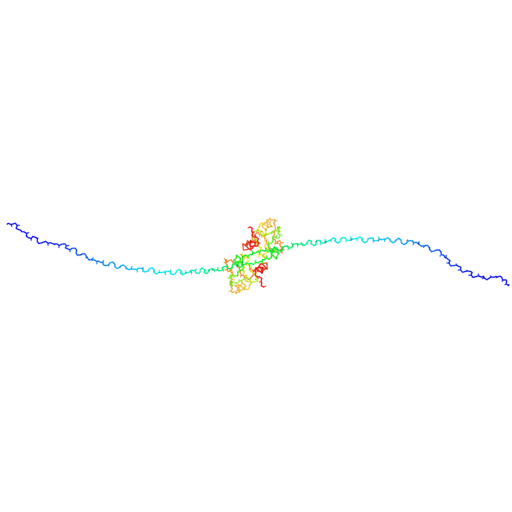2.416 -9.875 1 98.69 111 GLY A N 1
ATOM 861 C CA . GLY A 1 111 ? 2.275 -0.985 -9.633 1 98.69 111 GLY A CA 1
ATOM 862 C C . GLY A 1 111 ? 1.272 -0.477 -8.617 1 98.69 111 GLY A C 1
ATOM 863 O O . GLY A 1 111 ? 0.118 -0.91 -8.602 1 98.69 111 GLY A O 1
ATOM 864 N N . ASP A 1 112 ? 1.716 0.418 -7.805 1 98.44 112 ASP A N 1
ATOM 865 C CA . ASP A 1 112 ? 0.855 1.005 -6.781 1 98.44 112 ASP A CA 1
ATOM 866 C C . ASP A 1 112 ? 0.782 2.523 -6.93 1 98.44 112 ASP A C 1
ATOM 868 O O . ASP A 1 112 ? 1.518 3.254 -6.262 1 98.44 112 ASP A O 1
ATOM 872 N N . GLY A 1 113 ? -0.117 2.943 -7.707 1 97.56 113 GLY A N 1
ATOM 873 C CA . GLY A 1 113 ? -0.268 4.359 -7.988 1 97.56 113 GLY A CA 1
ATOM 874 C C . GLY A 1 113 ? -0.732 5.16 -6.789 1 97.56 113 GLY A C 1
ATOM 875 O O . GLY A 1 113 ? -0.43 6.352 -6.672 1 97.56 113 GLY A O 1
ATOM 876 N N . ILE A 1 114 ? -1.477 4.527 -5.969 1 96.81 114 ILE A N 1
ATOM 877 C CA . ILE A 1 114 ? -1.955 5.203 -4.766 1 96.81 114 ILE A CA 1
ATOM 878 C C . ILE A 1 114 ? -0.778 5.504 -3.842 1 96.81 114 ILE A C 1
ATOM 880 O O . ILE A 1 114 ? -0.682 6.602 -3.289 1 96.81 114 ILE A O 1
ATOM 884 N N . TYR A 1 115 ? 0.101 4.566 -3.678 1 97.5 115 TYR A N 1
ATOM 885 C CA . TYR A 1 115 ? 1.289 4.766 -2.855 1 97.5 115 TYR A CA 1
ATOM 886 C C . TYR A 1 115 ? 2.148 5.898 -3.408 1 97.5 115 TYR A C 1
ATOM 888 O O . TYR A 1 115 ? 2.738 6.668 -2.646 1 97.5 115 TYR A O 1
ATOM 896 N N . ASP A 1 116 ? 2.199 6.055 -4.703 1 97.38 116 ASP A N 1
ATOM 897 C CA . ASP A 1 116 ? 2.912 7.16 -5.332 1 97.38 116 ASP A CA 1
ATOM 898 C C . ASP A 1 116 ? 2.301 8.508 -4.941 1 97.38 116 ASP A C 1
ATOM 900 O O . ASP A 1 116 ? 3.021 9.477 -4.711 1 97.38 116 ASP A O 1
ATOM 904 N N . LYS A 1 117 ? 1.029 8.547 -4.91 1 95 117 LYS A N 1
ATOM 905 C CA . LYS A 1 117 ? 0.362 9.781 -4.512 1 95 117 LYS A CA 1
ATOM 906 C C . LYS A 1 117 ? 0.694 10.141 -3.066 1 95 117 LYS A C 1
ATOM 908 O O . LYS A 1 117 ? 0.898 11.312 -2.746 1 95 117 LYS A O 1
ATOM 913 N N . ILE A 1 118 ? 0.707 9.148 -2.268 1 93.69 118 ILE A N 1
ATOM 914 C CA . ILE A 1 118 ? 1.052 9.359 -0.866 1 93.69 118 ILE A CA 1
ATOM 915 C C . ILE A 1 118 ? 2.477 9.898 -0.763 1 93.69 118 ILE A C 1
ATOM 917 O O . ILE A 1 118 ? 2.725 10.891 -0.072 1 93.69 118 ILE A O 1
ATOM 921 N N . ILE A 1 119 ? 3.381 9.25 -1.463 1 94.69 119 ILE A N 1
ATOM 922 C CA . ILE A 1 119 ? 4.777 9.672 -1.446 1 94.69 119 ILE A CA 1
ATOM 923 C C . ILE A 1 119 ? 4.891 11.109 -1.94 1 94.69 119 ILE A C 1
ATOM 925 O O . ILE A 1 119 ? 5.609 11.922 -1.351 1 94.69 119 ILE A O 1
ATOM 929 N N . ALA A 1 120 ? 4.164 11.43 -2.969 1 93.12 120 ALA A N 1
ATOM 930 C CA . ALA A 1 120 ? 4.199 12.781 -3.539 1 93.12 120 ALA A CA 1
ATOM 931 C C . ALA A 1 120 ? 3.695 13.812 -2.535 1 93.12 120 ALA A C 1
ATOM 933 O O . ALA A 1 120 ? 4.137 14.961 -2.547 1 93.12 120 ALA A O 1
ATOM 934 N N . ALA A 1 121 ? 2.758 13.398 -1.742 1 88.81 121 ALA A N 1
ATOM 935 C CA . ALA A 1 121 ? 2.229 14.297 -0.725 1 88.81 121 ALA A CA 1
ATOM 936 C C . ALA A 1 121 ? 3.289 14.625 0.324 1 88.81 121 ALA A C 1
ATOM 938 O O . ALA A 1 121 ? 3.312 15.727 0.871 1 88.81 121 ALA A O 1
ATOM 939 N N . PHE A 1 122 ? 4.152 13.734 0.58 1 87.12 122 PHE A N 1
ATOM 940 C CA . PHE A 1 122 ? 5.184 13.906 1.593 1 87.12 122 PHE A CA 1
ATOM 941 C C . PHE A 1 122 ? 6.426 14.562 0.994 1 87.12 122 PHE A C 1
ATOM 943 O O . PHE A 1 122 ? 7.176 15.242 1.696 1 87.12 122 PHE A O 1
ATOM 950 N N . PHE A 1 123 ? 6.625 14.234 -0.243 1 86.19 123 PHE A N 1
ATOM 951 C CA . PHE A 1 123 ? 7.793 14.766 -0.931 1 86.19 123 PHE A CA 1
ATOM 952 C C . PHE A 1 123 ? 7.398 15.422 -2.25 1 86.19 123 PHE A C 1
ATOM 954 O O . PHE A 1 123 ? 7.676 14.883 -3.324 1 86.19 123 PHE A O 1
ATOM 961 N N . PRO A 1 124 ? 6.816 16.609 -2.027 1 77.62 124 PRO A N 1
ATOM 962 C CA . PRO A 1 124 ? 6.418 17.281 -3.27 1 77.62 124 PRO A CA 1
ATOM 963 C C . PRO A 1 124 ? 7.609 17.641 -4.152 1 77.62 124 PRO A C 1
ATOM 965 O O . PRO A 1 124 ? 8.664 18.031 -3.646 1 77.62 124 PRO A O 1
ATOM 968 N N . GLN A 1 125 ? 7.762 16.984 -5.258 1 61.84 125 GLN A N 1
ATOM 969 C CA . GLN A 1 125 ? 8.836 17.359 -6.176 1 61.84 125 GLN A CA 1
ATOM 970 C C . GLN A 1 125 ? 8.469 18.594 -6.984 1 61.84 125 GLN A C 1
ATOM 972 O O . GLN A 1 125 ? 7.289 18.891 -7.176 1 61.84 125 GLN A O 1
ATOM 977 N N . MET B 1 1 ? 87.438 -16.422 90.188 1 25.23 1 MET B N 1
ATOM 978 C CA . MET B 1 1 ? 86.875 -15.141 90.688 1 25.23 1 MET B CA 1
ATOM 979 C C . MET B 1 1 ? 86.562 -14.234 89.5 1 25.23 1 MET B C 1
ATOM 981 O O . MET B 1 1 ? 85.688 -13.352 89.625 1 25.23 1 MET B O 1
ATOM 985 N N . ASN B 1 2 ? 87.625 -14.039 88.625 1 20.47 2 ASN B N 1
ATOM 986 C CA . ASN B 1 2 ? 87.625 -12.617 88.25 1 20.47 2 ASN B CA 1
ATOM 987 C C . ASN B 1 2 ? 86.375 -12.234 87.438 1 20.47 2 ASN B C 1
ATOM 989 O O . ASN B 1 2 ? 85.562 -11.492 87.938 1 20.47 2 ASN B O 1
ATOM 993 N N . GLY B 1 3 ? 86.812 -11.883 86.125 1 22.55 3 GLY B N 1
ATOM 994 C CA . GLY B 1 3 ? 86.562 -10.633 85.438 1 22.55 3 GLY B CA 1
ATOM 995 C C . GLY B 1 3 ? 85.125 -10.508 84.938 1 22.55 3 GLY B C 1
ATOM 996 O O . GLY B 1 3 ? 84.5 -11.508 84.688 1 22.55 3 GLY B O 1
ATOM 997 N N . SER B 1 4 ? 84.875 -9.297 84.562 1 24.33 4 SER B N 1
ATOM 998 C CA . SER B 1 4 ? 83.875 -8.219 84.5 1 24.33 4 SER B CA 1
ATOM 999 C C . SER B 1 4 ? 82.812 -8.484 83.438 1 24.33 4 SER B C 1
ATOM 1001 O O . SER B 1 4 ? 83.062 -9.188 82.5 1 24.33 4 SER B O 1
ATOM 1003 N N . ALA B 1 5 ? 81.812 -7.617 83.438 1 24.94 5 ALA B N 1
ATOM 1004 C CA . ALA B 1 5 ? 80.375 -7.395 83.375 1 24.94 5 ALA B CA 1
ATOM 1005 C C . ALA B 1 5 ? 79.938 -7.051 81.938 1 24.94 5 ALA B C 1
ATOM 1007 O O . ALA B 1 5 ? 79.062 -7.688 81.375 1 24.94 5 ALA B O 1
ATOM 1008 N N . SER B 1 6 ? 80.125 -5.73 81.375 1 25.48 6 SER B N 1
ATOM 1009 C CA . SER B 1 6 ? 79 -4.816 81.188 1 25.48 6 SER B CA 1
ATOM 1010 C C . SER B 1 6 ? 78.375 -4.879 79.812 1 25.48 6 SER B C 1
ATOM 1012 O O . SER B 1 6 ? 79.062 -5.297 78.875 1 25.48 6 SER B O 1
ATOM 1014 N N . LYS B 1 7 ? 77.125 -4.082 79.438 1 26.09 7 LYS B N 1
ATOM 1015 C CA . LYS B 1 7 ? 75.812 -3.947 78.875 1 26.09 7 LYS B CA 1
ATOM 1016 C C . LYS B 1 7 ? 75.875 -3.131 77.562 1 26.09 7 LYS B C 1
ATOM 1018 O O . LYS B 1 7 ? 74.812 -2.836 77 1 26.09 7 LYS B O 1
ATOM 1023 N N . GLU B 1 8 ? 77 -2.559 77.062 1 26.06 8 GLU B N 1
ATOM 1024 C CA . GLU B 1 8 ? 76.688 -1.236 76.5 1 26.06 8 GLU B CA 1
ATOM 1025 C C . GLU B 1 8 ? 75.75 -1.327 75.375 1 26.06 8 GLU B C 1
ATOM 1027 O O . GLU B 1 8 ? 75.812 -2.266 74.562 1 26.06 8 GLU B O 1
ATOM 1032 N N . ASP B 1 9 ? 74.688 -0.253 75.062 1 24.73 9 ASP B N 1
ATOM 1033 C CA . ASP B 1 9 ? 73.438 0.259 74.625 1 24.73 9 ASP B CA 1
ATOM 1034 C C . ASP B 1 9 ? 73.438 0.556 73.125 1 24.73 9 ASP B C 1
ATOM 1036 O O . ASP B 1 9 ? 72.438 0.301 72.438 1 24.73 9 ASP B O 1
ATOM 1040 N N . GLN B 1 10 ? 74.375 1.488 72.5 1 22.62 10 GLN B N 1
ATOM 1041 C CA . GLN B 1 10 ? 73.812 2.666 71.812 1 22.62 10 GLN B CA 1
ATOM 1042 C C . GLN B 1 10 ? 73.312 2.312 70.438 1 22.62 10 GLN B C 1
ATOM 1044 O O . GLN B 1 10 ? 73.875 1.407 69.75 1 22.62 10 GLN B O 1
ATOM 1049 N N . ASN B 1 11 ? 72.125 3.066 69.938 1 25.78 11 ASN B N 1
ATOM 1050 C CA . ASN B 1 11 ? 70.938 3.283 69.188 1 25.78 11 ASN B CA 1
ATOM 1051 C C . ASN B 1 11 ? 71.25 3.689 67.688 1 25.78 11 ASN B C 1
ATOM 1053 O O . ASN B 1 11 ? 70.438 3.469 66.812 1 25.78 11 ASN B O 1
ATOM 1057 N N . ASP B 1 12 ? 72.312 4.43 67.312 1 28.88 12 ASP B N 1
ATOM 1058 C CA . ASP B 1 12 ? 72 5.609 66.562 1 28.88 12 ASP B CA 1
ATOM 1059 C C . ASP B 1 12 ? 71.812 5.258 65.062 1 28.88 12 ASP B C 1
ATOM 1061 O O . ASP B 1 12 ? 72.688 5.551 64.25 1 28.88 12 ASP B O 1
ATOM 1065 N N . GLN B 1 13 ? 71.5 4.109 64.625 1 26.91 13 GLN B N 1
ATOM 1066 C CA . GLN B 1 13 ? 71.812 4.004 63.188 1 26.91 13 GLN B CA 1
ATOM 1067 C C . GLN B 1 13 ? 71.062 5.094 62.375 1 26.91 13 GLN B C 1
ATOM 1069 O O . GLN B 1 13 ? 69.938 5.426 62.688 1 26.91 13 GLN B O 1
ATOM 1074 N N . LYS B 1 14 ? 71.75 5.762 61.344 1 26.95 14 LYS B N 1
ATOM 1075 C CA . LYS B 1 14 ? 71.688 6.84 60.375 1 26.95 14 LYS B CA 1
ATOM 1076 C C . LYS B 1 14 ? 70.5 6.715 59.438 1 26.95 14 LYS B C 1
ATOM 1078 O O . LYS B 1 14 ? 70.25 5.64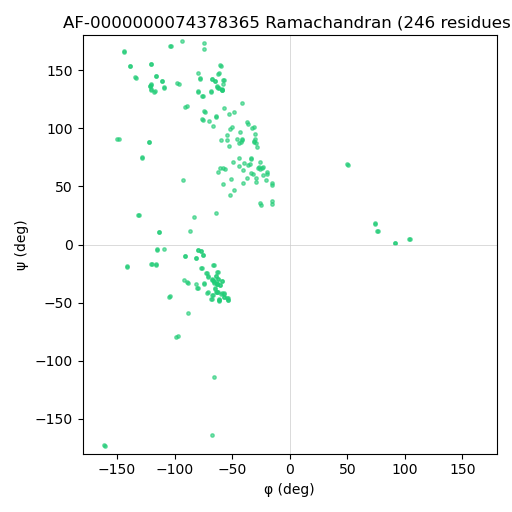8 58.875 1 26.95 14 LYS B O 1
ATOM 1083 N N . SER B 1 15 ? 69.5 7.762 59.469 1 29.45 15 SER B N 1
ATOM 1084 C CA . SER B 1 15 ? 68.25 8.219 58.906 1 29.45 15 SER B CA 1
ATOM 1085 C C . SER B 1 15 ? 68.312 8.406 57.406 1 29.45 15 SER B C 1
ATOM 1087 O O . SER B 1 15 ? 69 9.359 56.938 1 29.45 15 SER B O 1
ATOM 1089 N N . ASP B 1 16 ? 68.75 7.434 56.562 1 26.61 16 ASP B N 1
ATOM 1090 C CA . ASP B 1 16 ? 68.875 7.758 55.125 1 26.61 16 ASP B CA 1
ATOM 1091 C C . ASP B 1 16 ? 67.562 8.344 54.594 1 26.61 16 ASP B C 1
ATOM 1093 O O . ASP B 1 16 ? 66.562 7.699 54.688 1 26.61 16 ASP B O 1
ATOM 1097 N N . GLU B 1 17 ? 67.312 9.641 54.719 1 27.67 17 GLU B N 1
ATOM 1098 C CA . GLU B 1 17 ? 66.25 10.523 54.312 1 27.67 17 GLU B CA 1
ATOM 1099 C C . GLU B 1 17 ? 65.938 10.398 52.812 1 27.67 17 GLU B C 1
ATOM 1101 O O . GLU B 1 17 ? 66.688 10.875 52 1 27.67 17 GLU B O 1
ATOM 1106 N N . VAL B 1 18 ? 65.875 9.234 52.188 1 34.25 18 VAL B N 1
ATOM 1107 C CA . VAL B 1 18 ? 65.625 9.289 50.75 1 34.25 18 VAL B CA 1
ATOM 1108 C C . VAL B 1 18 ? 64.438 10.219 50.438 1 34.25 18 VAL B C 1
ATOM 1110 O O . VAL B 1 18 ? 63.469 10.242 51.156 1 34.25 18 VAL B O 1
ATOM 1113 N N . LYS B 1 19 ? 64.625 11.375 49.75 1 26.92 19 LYS B N 1
ATOM 1114 C CA . LYS B 1 19 ? 63.875 12.5 49.219 1 26.92 19 LYS B CA 1
ATOM 1115 C C . LYS B 1 19 ? 62.75 12.016 48.312 1 26.92 19 LYS B C 1
ATOM 1117 O O . LYS B 1 19 ? 63 11.281 47.375 1 26.92 19 LYS B O 1
ATOM 1122 N N . GLU B 1 20 ? 61.5 11.828 48.812 1 29.91 20 GLU B N 1
ATOM 1123 C CA . GLU B 1 20 ? 60.219 11.586 48.188 1 29.91 20 GLU B CA 1
ATOM 1124 C C . GLU B 1 20 ? 59.938 12.594 47.062 1 29.91 20 GLU B C 1
ATOM 1126 O O . GLU B 1 20 ? 59.844 13.797 47.312 1 29.91 20 GLU B O 1
ATOM 1131 N N . ALA B 1 21 ? 60.656 12.453 45.969 1 28.14 21 ALA B N 1
ATOM 1132 C CA . ALA B 1 21 ? 60.375 13.344 44.844 1 28.14 21 ALA B CA 1
ATOM 1133 C C . ALA B 1 21 ? 58.875 13.477 44.625 1 28.14 21 ALA B C 1
ATOM 1135 O O . ALA B 1 21 ? 58.156 12.477 44.469 1 28.14 21 ALA B O 1
ATOM 1136 N N . ASP B 1 22 ? 58.156 14.391 45.281 1 31.31 22 ASP B N 1
ATOM 1137 C CA . ASP B 1 22 ? 56.781 14.828 45.125 1 31.31 22 ASP B CA 1
ATOM 1138 C C . ASP B 1 22 ? 56.438 15.125 43.656 1 31.31 22 ASP B C 1
ATOM 1140 O O . ASP B 1 22 ? 56.844 16.156 43.125 1 31.31 22 ASP B O 1
ATOM 1144 N N . ASP B 1 23 ? 56.781 14.258 42.688 1 32.72 23 ASP B N 1
ATOM 1145 C CA . ASP B 1 23 ? 56.375 14.633 41.344 1 32.72 23 ASP B CA 1
ATOM 1146 C C . ASP B 1 23 ? 54.969 15.172 41.312 1 32.72 23 ASP B C 1
ATOM 1148 O O . ASP B 1 23 ? 54.031 14.539 41.844 1 32.72 23 ASP B O 1
ATOM 1152 N N . GLU B 1 24 ? 54.75 16.5 41.344 1 31.27 24 GLU B N 1
ATOM 1153 C CA . GLU B 1 24 ? 53.625 17.375 41.094 1 31.27 24 GLU B CA 1
ATOM 1154 C C . GLU B 1 24 ? 52.812 16.891 39.875 1 31.27 24 GLU B C 1
ATOM 1156 O O . GLU B 1 24 ? 53.312 16.891 38.75 1 31.27 24 GLU B O 1
ATOM 1161 N N . TYR B 1 25 ? 52.094 15.797 39.938 1 32.06 25 TYR B N 1
ATOM 1162 C CA . TYR B 1 25 ? 51.094 15.438 38.969 1 32.06 25 TYR B CA 1
ATOM 1163 C C . TYR B 1 25 ? 50.281 16.656 38.531 1 32.06 25 TYR B C 1
ATOM 1165 O O . TYR B 1 25 ? 49.625 17.297 39.375 1 32.06 25 TYR B O 1
ATOM 1173 N N . SER B 1 26 ? 50.938 17.641 37.875 1 33.69 26 SER B N 1
ATOM 1174 C CA . SER B 1 26 ? 50.125 18.688 37.25 1 33.69 26 SER B CA 1
ATOM 1175 C C . SER B 1 26 ? 48.844 18.141 36.688 1 33.69 26 SER B C 1
ATOM 1177 O O . SER B 1 26 ? 48.812 17.062 36.094 1 33.69 26 SER B O 1
ATOM 1179 N N . ASP B 1 27 ? 47.75 18.344 37.344 1 33.94 27 ASP B N 1
ATOM 1180 C CA . ASP B 1 27 ? 46.344 18.188 36.938 1 33.94 27 ASP B CA 1
ATOM 1181 C C . ASP B 1 27 ? 46.156 18.594 35.5 1 33.94 27 ASP B C 1
ATOM 1183 O O . ASP B 1 27 ? 46.188 19.781 35.156 1 33.94 27 ASP B O 1
ATOM 1187 N N . ASP B 1 28 ? 46.875 17.984 34.531 1 34.44 28 ASP B N 1
ATOM 1188 C CA . ASP B 1 28 ? 46.469 18.203 33.156 1 34.44 28 ASP B CA 1
ATOM 1189 C C . ASP B 1 28 ? 44.938 18.375 33.062 1 34.44 28 ASP B C 1
ATOM 1191 O O . ASP B 1 28 ? 44.188 17.578 33.625 1 34.44 28 ASP B O 1
ATOM 1195 N N . GLU B 1 29 ? 44.469 19.625 32.969 1 35.06 29 GLU B N 1
ATOM 1196 C CA . GLU B 1 29 ? 43.188 20.141 32.5 1 35.06 29 GLU B CA 1
ATOM 1197 C C . GLU B 1 29 ? 42.594 19.281 31.391 1 35.06 29 GLU B C 1
ATOM 1199 O O . GLU B 1 29 ? 43.156 19.219 30.297 1 35.06 29 GLU B O 1
ATOM 1204 N N . MET B 1 30 ? 42.312 18 31.656 1 36.06 30 MET B N 1
ATOM 1205 C CA . MET B 1 30 ? 41.438 17.328 30.719 1 36.06 30 MET B CA 1
ATOM 1206 C C . MET B 1 30 ? 40.406 18.312 30.141 1 36.06 30 MET B C 1
ATOM 1208 O O . MET B 1 30 ? 39.656 18.922 30.891 1 36.06 30 MET B O 1
ATOM 1212 N N . THR B 1 31 ? 40.844 19.203 29.25 1 35.5 31 THR B N 1
ATOM 1213 C CA . THR B 1 31 ? 39.906 19.922 28.406 1 35.5 31 THR B CA 1
ATOM 1214 C C . THR B 1 31 ? 38.656 19.078 28.125 1 35.5 31 THR B C 1
ATOM 1216 O O . THR B 1 31 ? 38.781 17.891 27.812 1 35.5 31 THR B O 1
ATOM 1219 N N . ASP B 1 32 ? 37.625 19.172 28.922 1 36.81 32 ASP B N 1
ATOM 1220 C CA . ASP B 1 32 ? 36.281 18.766 28.578 1 36.81 32 ASP B CA 1
ATOM 1221 C C . ASP B 1 32 ? 36.031 18.891 27.078 1 36.81 32 ASP B C 1
ATOM 1223 O O . ASP B 1 32 ? 35.969 20.016 26.562 1 36.81 32 ASP B O 1
ATOM 1227 N N . GLU B 1 33 ? 36.875 18.281 26.203 1 37.91 33 GLU B N 1
ATOM 1228 C CA . GLU B 1 33 ? 36.281 18.203 24.859 1 37.91 33 GLU B CA 1
ATOM 1229 C C . GLU B 1 33 ? 34.781 18.125 24.922 1 37.91 33 GLU B C 1
ATOM 1231 O O . GLU B 1 33 ? 34.219 17.266 25.609 1 37.91 33 GLU B O 1
ATOM 1236 N N . GLU B 1 34 ? 34.094 19.25 24.969 1 39.84 34 GLU B N 1
ATOM 1237 C CA . GLU B 1 34 ? 32.688 19.391 24.625 1 39.84 34 GLU B CA 1
ATOM 1238 C C . GLU B 1 34 ? 32.25 18.312 23.625 1 39.84 34 GLU B C 1
ATOM 1240 O O . GLU B 1 34 ? 32.781 18.219 22.531 1 39.84 34 GLU B O 1
ATOM 1245 N N . SER B 1 35 ? 32.156 17.094 24.031 1 43.16 35 SER B N 1
ATOM 1246 C CA . SER B 1 35 ? 31.297 16.266 23.203 1 43.16 35 SER B CA 1
ATOM 1247 C C . SER B 1 35 ? 30.234 17.109 22.5 1 43.16 35 SER B C 1
ATOM 1249 O O . SER B 1 35 ? 29.328 17.641 23.141 1 43.16 35 SER B O 1
ATOM 1251 N N . SER B 1 36 ? 30.688 17.922 21.641 1 41 36 SER B N 1
ATOM 1252 C CA . SER B 1 36 ? 29.625 18.359 20.734 1 41 36 SER B CA 1
ATOM 1253 C C . SER B 1 36 ? 28.656 17.219 20.453 1 41 36 SER B C 1
ATOM 1255 O O . SER B 1 36 ? 29.031 16.172 19.922 1 41 36 SER B O 1
ATOM 1257 N N . GLU B 1 37 ? 27.875 16.766 21.391 1 40.12 37 GLU B N 1
ATOM 1258 C CA . GLU B 1 37 ? 26.672 16.125 20.891 1 40.12 37 GLU B CA 1
ATOM 1259 C C . GLU B 1 37 ? 26.328 16.609 19.484 1 40.12 37 GLU B C 1
ATOM 1261 O O . GLU B 1 37 ? 26.047 17.781 19.266 1 40.12 37 GLU B O 1
ATOM 1266 N N . GLU B 1 38 ? 27.188 16.422 18.547 1 40.69 38 GLU B N 1
ATOM 1267 C CA . GLU B 1 38 ? 26.469 16.516 17.281 1 40.69 38 GLU B CA 1
ATOM 1268 C C . GLU B 1 38 ? 24.984 16.203 17.469 1 40.69 38 GLU B C 1
ATOM 1270 O O . GLU B 1 38 ? 24.625 15.102 17.891 1 40.69 38 GLU B O 1
ATOM 1275 N N . GLU B 1 39 ? 24.281 16.969 18.141 1 41.31 39 GLU B N 1
ATOM 1276 C CA . GLU B 1 39 ? 22.844 16.875 17.859 1 41.31 39 GLU B CA 1
ATOM 1277 C C . GLU B 1 39 ? 22.594 16.219 16.5 1 41.31 39 GLU B C 1
ATOM 1279 O O . GLU B 1 39 ? 23 16.75 15.469 1 41.31 39 GLU B O 1
ATOM 1284 N N . ASP B 1 40 ? 22.969 14.984 16.281 1 45.59 40 ASP B N 1
ATOM 1285 C CA . ASP B 1 40 ? 22.125 14.5 15.188 1 45.59 40 ASP B CA 1
ATOM 1286 C C . ASP B 1 40 ? 20.922 15.406 14.977 1 45.59 40 ASP B C 1
ATOM 1288 O O . ASP B 1 40 ? 20.031 15.469 15.836 1 45.59 40 ASP B O 1
ATOM 1292 N N . ASP B 1 41 ? 21.125 16.672 14.852 1 46.22 41 ASP B N 1
ATOM 1293 C CA . ASP B 1 41 ? 20.047 17.516 14.344 1 46.22 41 ASP B CA 1
ATOM 1294 C C . ASP B 1 41 ? 18.953 16.656 13.688 1 46.22 41 ASP B C 1
ATOM 1296 O O . ASP B 1 41 ? 19.062 16.312 12.508 1 46.22 41 ASP B O 1
ATOM 1300 N N . ASP B 1 42 ? 18.609 15.492 14.172 1 52.62 42 ASP B N 1
ATOM 1301 C CA . ASP B 1 42 ? 17.297 14.969 13.805 1 52.62 42 ASP B CA 1
ATOM 1302 C C . ASP B 1 42 ? 16.344 16.109 13.438 1 52.62 42 ASP B C 1
ATOM 1304 O O . ASP B 1 42 ? 15.562 16.562 14.273 1 52.62 42 ASP B O 1
ATOM 1308 N N . ASP B 1 43 ? 16.844 17.188 12.828 1 59.44 43 ASP B N 1
ATOM 1309 C CA . ASP B 1 43 ? 15.93 18.219 12.352 1 59.44 43 ASP B CA 1
ATOM 1310 C C . ASP B 1 43 ? 14.586 17.625 11.93 1 59.44 43 ASP B C 1
ATOM 1312 O O . ASP B 1 43 ? 14.531 16.766 11.039 1 59.44 43 ASP B O 1
ATOM 1316 N N . ASP B 1 44 ? 13.719 17.531 12.875 1 69.19 44 ASP B N 1
ATOM 1317 C CA . ASP B 1 44 ? 12.328 17.203 12.57 1 69.19 44 ASP B CA 1
ATOM 1318 C C . ASP B 1 44 ? 11.844 17.953 11.328 1 69.19 44 ASP B C 1
ATOM 1320 O O . ASP B 1 44 ? 11.922 19.188 11.273 1 69.19 44 ASP B O 1
ATOM 1324 N N . GLU B 1 45 ? 12.055 17.281 10.211 1 81.88 45 GLU B N 1
ATOM 1325 C CA . GLU B 1 45 ? 11.43 17.875 9.031 1 81.88 45 GLU B CA 1
ATOM 1326 C C . GLU B 1 45 ? 9.922 17.625 9.031 1 81.88 45 GLU B C 1
ATOM 1328 O O . GLU B 1 45 ? 9.477 16.484 9.18 1 81.88 45 GLU B O 1
ATOM 1333 N N . TYR B 1 46 ? 9.227 18.734 9.312 1 86 46 TYR B N 1
ATOM 1334 C CA . TYR B 1 46 ? 7.77 18.672 9.234 1 86 46 TYR B CA 1
ATOM 1335 C C . TYR B 1 46 ? 7.27 19.172 7.887 1 86 46 TYR B C 1
ATOM 1337 O O . TYR B 1 46 ? 7.859 20.078 7.297 1 86 46 TYR B O 1
ATOM 1345 N N . ILE B 1 47 ? 6.352 18.422 7.469 1 86.62 47 ILE B N 1
ATOM 1346 C CA . ILE B 1 47 ? 5.703 18.844 6.234 1 86.62 47 ILE B CA 1
ATOM 1347 C C . ILE B 1 47 ? 4.215 19.062 6.48 1 86.62 47 ILE B C 1
ATOM 1349 O O . ILE B 1 47 ? 3.59 18.328 7.246 1 86.62 47 ILE B O 1
ATOM 1353 N N . ASN B 1 48 ? 3.732 20.156 5.895 1 87.69 48 ASN B N 1
ATOM 1354 C CA . ASN B 1 48 ? 2.301 20.438 5.926 1 87.69 48 ASN B CA 1
ATOM 1355 C C . ASN B 1 48 ? 1.581 19.812 4.73 1 87.69 48 ASN B C 1
ATOM 1357 O O . ASN B 1 48 ? 1.907 20.109 3.582 1 87.69 48 ASN B O 1
ATOM 1361 N N . ILE B 1 49 ? 0.638 18.906 5.059 1 87.31 49 ILE B N 1
ATOM 1362 C CA . ILE B 1 49 ? -0.043 18.172 3.992 1 87.31 49 ILE B CA 1
ATOM 1363 C C . ILE B 1 49 ? -1.535 18.5 4.02 1 87.31 49 ILE B C 1
ATOM 1365 O O . ILE B 1 49 ? -2.152 18.516 5.086 1 87.31 49 ILE B O 1
ATOM 1369 N N . ASP B 1 50 ? -1.984 18.812 2.836 1 86.94 50 ASP B N 1
ATOM 1370 C CA . ASP B 1 50 ? -3.434 18.922 2.686 1 86.94 50 ASP B CA 1
ATOM 1371 C C . ASP B 1 50 ? -4.086 17.531 2.684 1 86.94 50 ASP B C 1
ATOM 1373 O O . ASP B 1 50 ? -3.939 16.781 1.722 1 86.94 50 ASP B O 1
ATOM 1377 N N . VAL B 1 51 ? -4.871 17.25 3.67 1 85.38 51 VAL B N 1
ATOM 1378 C CA . VAL B 1 51 ? -5.441 15.93 3.873 1 85.38 51 VAL B CA 1
ATOM 1379 C C . VAL B 1 51 ? -6.496 15.648 2.805 1 85.38 51 VAL B C 1
ATOM 1381 O O . VAL B 1 51 ? -6.73 14.492 2.443 1 85.38 51 VAL B O 1
ATOM 1384 N N . ASN B 1 52 ? -7.074 16.609 2.324 1 87.19 52 ASN B N 1
ATOM 1385 C CA . ASN B 1 52 ? -8.148 16.438 1.358 1 87.19 52 ASN B CA 1
ATOM 1386 C C . ASN B 1 52 ? -7.645 15.781 0.073 1 87.19 52 ASN B C 1
ATOM 1388 O O . ASN B 1 52 ? -8.383 15.055 -0.59 1 87.19 52 ASN B O 1
ATOM 1392 N N . GLU B 1 53 ? -6.383 16 -0.178 1 87.44 53 GLU B N 1
ATOM 1393 C CA . GLU B 1 53 ? -5.805 15.461 -1.404 1 87.44 53 GLU B CA 1
ATOM 1394 C C . GLU B 1 53 ? -5.641 13.945 -1.315 1 87.44 53 GLU B C 1
ATOM 1396 O O . GLU B 1 53 ? -5.703 13.25 -2.33 1 87.44 53 GLU B O 1
ATOM 1401 N N . LEU B 1 54 ? -5.543 13.414 -0.117 1 91.62 54 LEU B N 1
ATOM 1402 C CA . LEU B 1 54 ? -5.242 11.992 0.035 1 91.62 54 LEU B CA 1
ATOM 1403 C C . LEU B 1 54 ? -6.414 11.258 0.682 1 91.62 54 LEU B C 1
ATOM 1405 O O . LEU B 1 54 ? -6.395 10.031 0.792 1 91.62 54 LEU B O 1
ATOM 1409 N N . ARG B 1 55 ? -7.414 11.984 1.062 1 91.38 55 ARG B N 1
ATOM 1410 C CA . ARG B 1 55 ? -8.508 11.398 1.829 1 91.38 55 ARG B CA 1
ATOM 1411 C C . ARG B 1 55 ? -9.148 10.234 1.077 1 91.38 55 ARG B C 1
ATOM 1413 O O . ARG B 1 55 ? -9.414 9.18 1.661 1 91.38 55 ARG B O 1
ATOM 1420 N N . GLY B 1 56 ? -9.391 10.43 -0.187 1 93.56 56 GLY B N 1
ATOM 1421 C CA . GLY B 1 56 ? -9.984 9.367 -0.986 1 93.56 56 GLY B CA 1
ATOM 1422 C C . GLY B 1 56 ? -9.148 8.102 -1.01 1 93.56 56 GLY B C 1
ATOM 1423 O O . GLY B 1 56 ? -9.695 6.992 -1.057 1 93.56 56 GLY B O 1
ATOM 1424 N N . ASN B 1 57 ? -7.883 8.211 -0.922 1 95.12 57 ASN B N 1
ATOM 1425 C CA . ASN B 1 57 ? -6.961 7.078 -0.97 1 95.12 57 ASN B CA 1
ATOM 1426 C C . ASN B 1 57 ? -6.855 6.387 0.385 1 95.12 57 ASN B C 1
ATOM 1428 O O . ASN B 1 57 ? -6.352 5.266 0.476 1 95.12 57 ASN B O 1
ATOM 1432 N N . LEU B 1 58 ? -7.395 7.035 1.372 1 96.75 58 LEU B N 1
ATOM 1433 C CA . LEU B 1 58 ? -7.289 6.52 2.732 1 96.75 58 LEU B CA 1
ATOM 1434 C C . LEU B 1 58 ? -8.656 6.102 3.266 1 96.75 58 LEU B C 1
ATOM 1436 O O . LEU B 1 58 ? -8.805 5.824 4.457 1 96.75 58 LEU B O 1
ATOM 1440 N N . THR B 1 59 ? -9.625 6.062 2.363 1 97.38 59 THR B N 1
ATOM 1441 C CA . THR B 1 59 ? -11.008 5.762 2.729 1 97.38 59 THR B CA 1
ATOM 1442 C C . THR B 1 59 ? -11.414 4.387 2.215 1 97.38 59 THR B C 1
ATOM 1444 O O . THR B 1 59 ? -11.086 4.02 1.083 1 97.38 59 THR B O 1
ATOM 1447 N N . CYS B 1 60 ? -12.031 3.676 3.061 1 98.62 60 CYS B N 1
ATOM 1448 C CA . CYS B 1 60 ? -12.602 2.387 2.682 1 98.62 60 CYS B CA 1
ATOM 1449 C C . CYS B 1 60 ? -13.875 2.574 1.866 1 98.62 60 CYS B C 1
ATOM 1451 O O . CYS B 1 60 ? -14.828 3.197 2.332 1 98.62 60 CYS B O 1
ATOM 1453 N N . LYS B 1 61 ? -13.93 1.959 0.754 1 98.38 61 LYS B N 1
ATOM 1454 C CA . LYS B 1 61 ? -15.07 2.123 -0.14 1 98.38 61 LYS B CA 1
ATOM 1455 C C . LYS B 1 61 ? -16.281 1.329 0.355 1 98.38 61 LYS B C 1
ATOM 1457 O O . LYS B 1 61 ? -17.406 1.57 -0.077 1 98.38 61 LYS B O 1
ATOM 1462 N N . LEU B 1 62 ? -16.062 0.393 1.153 1 98.75 62 LEU B N 1
ATOM 1463 C CA . LEU B 1 62 ? -17.156 -0.433 1.649 1 98.75 62 LEU B CA 1
ATOM 1464 C C . LEU B 1 62 ? -17.891 0.268 2.785 1 98.75 62 LEU B C 1
ATOM 1466 O O . LEU B 1 62 ? -19.125 0.19 2.873 1 98.75 62 LEU B O 1
ATOM 1470 N N . CYS B 1 63 ? -17.25 0.997 3.676 1 98.56 63 CYS B N 1
ATOM 1471 C CA . CYS B 1 63 ? -17.906 1.639 4.812 1 98.56 63 CYS B CA 1
ATOM 1472 C C . CYS B 1 63 ? -17.797 3.156 4.711 1 98.56 63 CYS B C 1
ATOM 1474 O O . CYS B 1 63 ? -18.422 3.877 5.504 1 98.56 63 CYS B O 1
ATOM 1476 N N . GLU B 1 64 ? -16.969 3.672 3.949 1 97.81 64 GLU B N 1
ATOM 1477 C CA . GLU B 1 64 ? -16.781 5.09 3.652 1 97.81 64 GLU B CA 1
ATOM 1478 C C . GLU B 1 64 ? -16.109 5.82 4.812 1 97.81 64 GLU B C 1
ATOM 1480 O O . GLU B 1 64 ? -16.203 7.043 4.914 1 97.81 64 GLU B O 1
ATOM 1485 N N . GLY B 1 65 ? -15.477 5.082 5.707 1 97.62 65 GLY B N 1
ATOM 1486 C CA . GLY B 1 65 ? -14.633 5.629 6.754 1 97.62 65 GLY B CA 1
ATOM 1487 C C . GLY B 1 65 ? -13.148 5.473 6.469 1 97.62 65 GLY B C 1
ATOM 1488 O O . GLY B 1 65 ? -12.766 4.797 5.512 1 97.62 65 GLY B O 1
ATOM 1489 N N . ILE B 1 66 ? -12.328 6.141 7.324 1 97.25 66 ILE B N 1
ATOM 1490 C CA . ILE B 1 66 ? -10.891 5.93 7.234 1 97.25 66 ILE B CA 1
ATOM 1491 C C . ILE B 1 66 ? -10.57 4.453 7.449 1 97.25 66 ILE B C 1
ATOM 1493 O O . ILE B 1 66 ? -11.109 3.82 8.359 1 97.25 66 ILE B O 1
ATOM 1497 N N . ILE B 1 67 ? -9.758 3.955 6.605 1 98.5 67 ILE B N 1
ATOM 1498 C CA . ILE B 1 67 ? -9.43 2.535 6.633 1 98.5 67 ILE B CA 1
ATOM 1499 C C . ILE B 1 67 ? -8.828 2.168 7.988 1 98.5 67 ILE B C 1
ATOM 1501 O O . ILE B 1 67 ? -7.957 2.873 8.5 1 98.5 67 ILE B O 1
ATOM 1505 N N . LYS B 1 68 ? -9.305 1.08 8.578 1 98.25 68 LYS B N 1
ATOM 1506 C CA . LYS B 1 68 ? -8.789 0.521 9.828 1 98.25 68 LYS B CA 1
ATOM 1507 C C . LYS B 1 68 ? -8.297 -0.908 9.625 1 98.25 68 LYS B C 1
ATOM 1509 O O . LYS B 1 68 ? -9 -1.742 9.062 1 98.25 68 LYS B O 1
ATOM 1514 N N . HIS B 1 69 ? -7.047 -1.165 10.195 1 98.56 69 HIS B N 1
ATOM 1515 C CA . HIS B 1 69 ? -6.465 -2.49 10.023 1 98.56 69 HIS B CA 1
ATOM 1516 C C . HIS B 1 69 ? -6.484 -2.914 8.562 1 98.56 69 HIS B C 1
ATOM 1518 O O . HIS B 1 69 ? -7.125 -3.908 8.203 1 98.56 69 HIS B O 1
ATOM 1524 N N . THR B 1 70 ? -5.738 -2.285 7.801 1 98.88 70 THR B N 1
ATOM 1525 C CA . THR B 1 70 ? -5.789 -2.311 6.344 1 98.88 70 THR B CA 1
ATOM 1526 C C . THR B 1 70 ? -5.52 -3.719 5.82 1 98.88 70 THR B C 1
ATOM 1528 O O . THR B 1 70 ? -4.594 -4.391 6.277 1 98.88 70 THR B O 1
ATOM 1531 N N . LYS B 1 71 ? -6.301 -4.156 4.891 1 98.88 71 LYS B N 1
ATOM 1532 C CA . LYS B 1 71 ? -6.016 -5.301 4.031 1 98.88 71 LYS B CA 1
ATOM 1533 C C . LYS B 1 71 ? -6.023 -4.895 2.559 1 98.88 71 LYS B C 1
ATOM 1535 O O . LYS B 1 71 ? -6.879 -4.121 2.127 1 98.88 71 LYS B O 1
ATOM 1540 N N . ALA B 1 72 ? -5.07 -5.355 1.82 1 98.81 72 ALA B N 1
ATOM 1541 C CA . ALA B 1 72 ? -4.973 -5.125 0.381 1 98.81 72 ALA B CA 1
ATOM 1542 C C . ALA B 1 72 ? -5.211 -6.418 -0.397 1 98.81 72 ALA B C 1
ATOM 1544 O O . ALA B 1 72 ? -4.734 -7.484 -0 1 98.81 72 ALA B O 1
ATOM 1545 N N . ILE B 1 73 ? -5.902 -6.301 -1.476 1 98.31 73 ILE B N 1
ATOM 1546 C CA . ILE B 1 73 ? -6.109 -7.453 -2.35 1 98.31 73 ILE B CA 1
ATOM 1547 C C . ILE B 1 73 ? -4.871 -7.672 -3.217 1 98.31 73 ILE B C 1
ATOM 1549 O O . ILE B 1 73 ? -4.391 -6.738 -3.867 1 98.31 73 ILE B O 1
ATOM 1553 N N . LYS B 1 74 ? -4.402 -8.867 -3.297 1 97.12 74 LYS B N 1
ATOM 1554 C CA . LYS B 1 74 ? -3.117 -9.227 -3.895 1 97.12 74 LYS B CA 1
ATOM 1555 C C . LYS B 1 74 ? -3.094 -8.891 -5.383 1 97.12 74 LYS B C 1
ATOM 1557 O O . LYS B 1 74 ? -2.08 -8.422 -5.906 1 97.12 74 LYS B O 1
ATOM 1562 N N . ASN B 1 75 ? -4.203 -9.031 -5.988 1 96 75 ASN B N 1
ATOM 1563 C CA . ASN B 1 75 ? -4.195 -8.953 -7.445 1 96 75 ASN B CA 1
ATOM 1564 C C . ASN B 1 75 ? -4.438 -7.523 -7.93 1 96 75 ASN B C 1
ATOM 1566 O O . ASN B 1 75 ? -4.293 -7.234 -9.117 1 96 75 ASN B O 1
ATOM 1570 N N . CYS B 1 76 ? -4.793 -6.672 -7.047 1 97.44 76 CYS B N 1
ATOM 1571 C CA . CYS B 1 76 ? -5.102 -5.344 -7.566 1 97.44 76 CYS B CA 1
ATOM 1572 C C . CYS B 1 76 ? -4.602 -4.262 -6.621 1 97.44 76 CYS B C 1
ATOM 1574 O O . CYS B 1 76 ? -4.539 -3.088 -6.992 1 97.44 76 CYS B O 1
ATOM 1576 N N . LEU B 1 77 ? -4.336 -4.512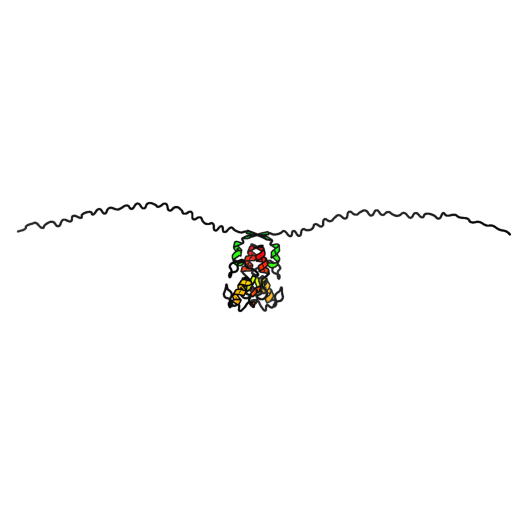 -5.406 1 98.31 77 LEU B N 1
ATOM 1577 C CA . LEU B 1 77 ? -3.756 -3.648 -4.383 1 98.31 77 LEU B CA 1
ATOM 1578 C C . LEU B 1 77 ? -4.789 -2.652 -3.863 1 98.31 77 LEU B C 1
ATOM 1580 O O . LEU B 1 77 ? -4.461 -1.767 -3.072 1 98.31 77 LEU B O 1
ATOM 1584 N N . HIS B 1 78 ? -6.098 -2.865 -4.219 1 98.44 78 HIS B N 1
ATOM 1585 C CA . HIS B 1 78 ? -7.105 -2.051 -3.547 1 98.44 78 HIS B CA 1
ATOM 1586 C C . HIS B 1 78 ? -7.199 -2.404 -2.066 1 98.44 78 HIS B C 1
ATOM 1588 O O . HIS B 1 78 ? -7.074 -3.572 -1.691 1 98.44 78 HIS B O 1
ATOM 1594 N N . ARG B 1 79 ? -7.398 -1.353 -1.285 1 98.75 79 ARG B N 1
ATOM 1595 C CA . ARG B 1 79 ? -7.309 -1.482 0.166 1 98.75 79 ARG B CA 1
ATOM 1596 C C . ARG B 1 79 ? -8.656 -1.198 0.826 1 98.75 79 ARG B C 1
ATOM 1598 O O . ARG B 1 79 ? -9.383 -0.297 0.404 1 98.75 79 ARG B O 1
ATOM 1605 N N . PHE B 1 80 ? -8.922 -1.949 1.944 1 98.88 80 PHE B N 1
ATOM 1606 C CA . PHE B 1 80 ? -10.141 -1.85 2.736 1 98.88 80 PHE B CA 1
ATOM 1607 C C . PHE B 1 80 ? -9.844 -2.047 4.219 1 98.88 80 PHE B C 1
ATOM 1609 O O . PHE B 1 80 ? -8.75 -2.473 4.586 1 98.88 80 PHE B O 1
ATOM 1616 N N . CYS B 1 81 ? -10.844 -1.702 5.039 1 98.88 81 CYS B N 1
ATOM 1617 C CA . CYS B 1 81 ? -10.773 -2.184 6.414 1 98.88 81 CYS B CA 1
ATOM 1618 C C . CYS B 1 81 ? -10.703 -3.707 6.453 1 98.88 81 CYS B C 1
ATOM 1620 O O . CYS B 1 81 ? -11.359 -4.387 5.664 1 98.88 81 CYS B O 1
ATOM 1622 N N . GLY B 1 82 ? -9.938 -4.16 7.336 1 98.88 82 GLY B N 1
ATOM 1623 C CA . GLY B 1 82 ? -9.922 -5.602 7.527 1 98.88 82 GLY B CA 1
ATOM 1624 C C . GLY B 1 82 ? -11.297 -6.191 7.762 1 98.88 82 GLY B C 1
ATOM 1625 O O . GLY B 1 82 ? -11.695 -7.148 7.094 1 98.88 82 GLY B O 1
ATOM 1626 N N . ALA B 1 83 ? -12.031 -5.578 8.641 1 98.81 83 ALA B N 1
ATOM 1627 C CA . ALA B 1 83 ? -13.359 -6.07 8.977 1 98.81 83 ALA B CA 1
ATOM 1628 C C . ALA B 1 83 ? -14.305 -5.98 7.781 1 98.81 83 ALA B C 1
ATOM 1630 O O . ALA B 1 83 ? -15.102 -6.887 7.547 1 98.81 83 ALA B O 1
ATOM 1631 N N . CYS B 1 84 ? -14.211 -4.988 7.043 1 98.88 84 CYS B N 1
ATOM 1632 C CA . CYS B 1 84 ? -15.102 -4.777 5.902 1 98.88 84 CYS B CA 1
ATOM 1633 C C . CYS B 1 84 ? -14.859 -5.824 4.824 1 98.88 84 CYS B C 1
ATOM 1635 O O . CYS B 1 84 ? -15.805 -6.434 4.316 1 98.88 84 CYS B O 1
ATOM 1637 N N . ILE B 1 85 ? -13.633 -6.078 4.477 1 98.88 85 ILE B N 1
ATOM 1638 C CA . ILE B 1 85 ? -13.352 -6.996 3.377 1 98.88 85 ILE B CA 1
ATOM 1639 C C . ILE B 1 85 ? -13.602 -8.43 3.832 1 98.88 85 ILE B C 1
ATOM 1641 O O . ILE B 1 85 ? -14.039 -9.273 3.041 1 98.88 85 ILE B O 1
ATOM 1645 N N . ASP B 1 86 ? -13.32 -8.641 5.066 1 98.81 86 ASP B N 1
ATOM 1646 C CA . ASP B 1 86 ? -13.656 -9.969 5.582 1 98.81 86 ASP B CA 1
ATOM 1647 C C . ASP B 1 86 ? -15.164 -10.227 5.492 1 98.81 86 ASP B C 1
ATOM 1649 O O . ASP B 1 86 ? -15.586 -11.312 5.09 1 98.81 86 ASP B O 1
ATOM 1653 N N . LYS B 1 87 ? -15.898 -9.289 5.914 1 98.81 87 LYS B N 1
ATOM 1654 C CA . LYS B 1 87 ? -17.344 -9.406 5.781 1 98.81 87 LYS B CA 1
ATOM 1655 C C . LYS B 1 87 ? -17.75 -9.617 4.324 1 98.81 87 LYS B C 1
ATOM 1657 O O . LYS B 1 87 ? -18.625 -10.43 4.027 1 98.81 87 LYS B O 1
ATOM 1662 N N . TRP B 1 88 ? -17.125 -8.891 3.482 1 98.75 88 TRP B N 1
ATOM 1663 C CA . TRP B 1 88 ? -17.359 -8.992 2.047 1 98.75 88 TRP B CA 1
ATOM 1664 C C . TRP B 1 88 ? -17.203 -10.438 1.569 1 98.75 88 TRP B C 1
ATOM 1666 O O . TRP B 1 88 ? -18.094 -10.969 0.889 1 98.75 88 TRP B O 1
ATOM 1676 N N . PHE B 1 89 ? -16.188 -11.109 1.973 1 98.62 89 PHE B N 1
ATOM 1677 C CA . PHE B 1 89 ? -15.922 -12.492 1.597 1 98.62 89 PHE B CA 1
ATOM 1678 C C . PHE B 1 89 ? -16.906 -13.438 2.279 1 98.62 89 PHE B C 1
ATOM 1680 O O . PHE B 1 89 ? -17.391 -14.391 1.665 1 98.62 89 PHE B O 1
ATOM 1687 N N . ASN B 1 90 ? -17.156 -13.164 3.494 1 98.44 90 ASN B N 1
ATOM 1688 C CA . ASN B 1 90 ? -18.078 -13.992 4.254 1 98.44 90 ASN B CA 1
ATOM 1689 C C . ASN B 1 90 ? -19.484 -13.969 3.65 1 98.44 90 ASN B C 1
ATOM 1691 O O . ASN B 1 90 ? -20.234 -14.945 3.754 1 98.44 90 ASN B O 1
ATOM 1695 N N . ASP B 1 91 ? -19.797 -12.852 3.016 1 98.5 91 ASP B N 1
ATOM 1696 C CA . ASP B 1 91 ? -21.094 -12.711 2.367 1 98.5 91 ASP B CA 1
ATOM 1697 C C . ASP B 1 91 ? -21.141 -13.469 1.042 1 98.5 91 ASP B C 1
ATOM 1699 O O . ASP B 1 91 ? -22.172 -13.492 0.368 1 98.5 91 ASP B O 1
ATOM 1703 N N . GLY B 1 92 ? -20.031 -14.008 0.639 1 98.19 92 GLY B N 1
ATOM 1704 C CA . GLY B 1 92 ? -20 -14.883 -0.52 1 98.19 92 GLY B CA 1
ATOM 1705 C C . GLY B 1 92 ? -19.422 -14.219 -1.756 1 98.19 92 GLY B C 1
ATOM 1706 O O . GLY B 1 92 ? -19.438 -14.805 -2.842 1 98.19 92 GLY B O 1
ATOM 1707 N N . ASN B 1 93 ? -18.953 -12.977 -1.554 1 98.31 93 ASN B N 1
ATOM 1708 C CA . ASN B 1 93 ? -18.375 -12.273 -2.688 1 98.31 93 ASN B CA 1
ATOM 1709 C C . ASN B 1 93 ? -16.953 -12.75 -2.982 1 98.31 93 ASN B C 1
ATOM 1711 O O . ASN B 1 93 ? -16.188 -13.047 -2.061 1 98.31 93 ASN B O 1
ATOM 1715 N N . LYS B 1 94 ? -16.641 -12.812 -4.309 1 98.5 94 LYS B N 1
ATOM 1716 C CA . LYS B 1 94 ? -15.352 -13.367 -4.723 1 98.5 94 LYS B CA 1
ATOM 1717 C C . LYS B 1 94 ? -14.641 -12.445 -5.711 1 98.5 94 LYS B C 1
ATOM 1719 O O . LYS B 1 94 ? -13.922 -12.906 -6.594 1 98.5 94 LYS B O 1
ATOM 1724 N N . GLU B 1 95 ? -14.992 -11.156 -5.613 1 98.56 95 GLU B N 1
ATOM 1725 C CA . GLU B 1 95 ? -14.391 -10.141 -6.473 1 98.56 95 GLU B CA 1
ATOM 1726 C C . GLU B 1 95 ? -14.078 -8.867 -5.688 1 98.56 95 GLU B C 1
ATOM 1728 O O . GLU B 1 95 ? -14.742 -8.57 -4.691 1 98.56 95 GLU B O 1
ATOM 1733 N N . CYS B 1 96 ? -13.133 -8.18 -6.168 1 98.69 96 CYS B N 1
ATOM 1734 C CA . CYS B 1 96 ? -12.789 -6.914 -5.535 1 98.69 96 CYS B CA 1
ATOM 1735 C C . CYS B 1 96 ? -13.945 -5.926 -5.625 1 98.69 96 CYS B C 1
ATOM 1737 O O . CYS B 1 96 ? -14.469 -5.676 -6.711 1 98.69 96 CYS B O 1
A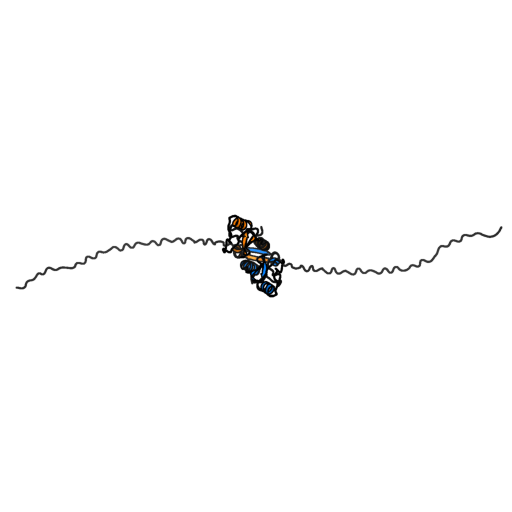TOM 1739 N N . PRO B 1 97 ? -14.273 -5.227 -4.602 1 98.5 97 PRO B N 1
ATOM 1740 C CA . PRO B 1 97 ? -15.383 -4.273 -4.578 1 98.5 97 PRO B CA 1
ATOM 1741 C C . PRO B 1 97 ? -15.148 -3.074 -5.496 1 98.5 97 PRO B C 1
ATOM 1743 O O . PRO B 1 97 ? -16.109 -2.4 -5.895 1 98.5 97 PRO B O 1
ATOM 1746 N N . VAL B 1 98 ? -13.938 -2.898 -5.852 1 98.31 98 VAL B N 1
ATOM 1747 C CA . VAL B 1 98 ? -13.625 -1.667 -6.566 1 98.31 98 VAL B CA 1
ATOM 1748 C C . VAL B 1 98 ? -13.43 -1.969 -8.055 1 98.31 98 VAL B C 1
ATOM 1750 O O . VAL B 1 98 ? -14.039 -1.325 -8.906 1 98.31 98 VAL B O 1
ATOM 1753 N N . CYS B 1 99 ? -12.719 -2.996 -8.43 1 98.12 99 CYS B N 1
ATOM 1754 C CA . CYS B 1 99 ? -12.328 -3.145 -9.82 1 98.12 99 CYS B CA 1
ATOM 1755 C C . CYS B 1 99 ? -12.875 -4.438 -10.406 1 98.12 99 CYS B C 1
ATOM 1757 O O . CYS B 1 99 ? -12.758 -4.68 -11.609 1 98.12 99 CYS B O 1
ATOM 1759 N N . GLY B 1 100 ? -13.273 -5.316 -9.547 1 98 100 GLY B N 1
ATOM 1760 C CA . GLY B 1 100 ? -13.891 -6.535 -10.039 1 98 100 GLY B CA 1
ATOM 1761 C C . GLY B 1 100 ? -12.898 -7.664 -10.258 1 98 100 GLY B C 1
ATOM 1762 O O . GLY B 1 100 ? -13.273 -8.758 -10.68 1 98 100 GLY B O 1
ATOM 1763 N N . SER B 1 101 ? -11.648 -7.465 -9.977 1 97.5 101 SER B N 1
ATOM 1764 C CA . SER B 1 101 ? -10.664 -8.539 -10.117 1 97.5 101 SER B CA 1
ATOM 1765 C C . SER B 1 101 ? -11.016 -9.719 -9.219 1 97.5 101 SER B C 1
ATOM 1767 O O . SER B 1 101 ? -11.562 -9.539 -8.133 1 97.5 101 SER B O 1
ATOM 1769 N N . ASP B 1 102 ? -10.547 -10.852 -9.641 1 97.69 102 ASP B N 1
ATOM 1770 C CA . ASP B 1 102 ? -10.836 -12.102 -8.93 1 97.69 102 ASP B CA 1
ATOM 1771 C C . ASP B 1 102 ? -10.141 -12.133 -7.57 1 97.69 102 ASP B C 1
ATOM 1773 O O . ASP B 1 102 ? -8.938 -11.867 -7.477 1 97.69 102 ASP B O 1
ATOM 1777 N N . CYS B 1 103 ? -10.844 -12.477 -6.586 1 97.56 103 CYS B N 1
ATOM 1778 C CA . CYS B 1 103 ? -10.359 -12.711 -5.23 1 97.56 103 CYS B CA 1
ATOM 1779 C C . CYS B 1 103 ? -11.211 -13.758 -4.523 1 97.56 103 CYS B C 1
ATOM 1781 O O . CYS B 1 103 ? -12.156 -13.422 -3.809 1 97.56 103 CYS B O 1
ATOM 1783 N N . PRO B 1 104 ? -10.852 -14.977 -4.621 1 97.06 104 PRO B N 1
ATOM 1784 C CA . PRO B 1 104 ? -11.719 -16.125 -4.336 1 97.06 104 PRO B CA 1
ATOM 1785 C C . PRO B 1 104 ? -12.117 -16.203 -2.861 1 97.06 104 PRO B C 1
ATOM 1787 O O . PRO B 1 104 ? -13.195 -16.719 -2.537 1 97.06 104 PRO B O 1
ATOM 1790 N N . ASN B 1 105 ? -11.273 -15.789 -1.961 1 97.5 105 ASN B N 1
ATOM 1791 C CA . ASN B 1 105 ? -11.516 -15.875 -0.526 1 97.5 105 ASN B CA 1
ATOM 1792 C C . ASN B 1 105 ? -10.625 -14.922 0.258 1 97.5 105 ASN B C 1
ATOM 1794 O O . ASN B 1 105 ? -9.938 -14.086 -0.33 1 97.5 105 ASN B O 1
ATOM 1798 N N . GLN B 1 106 ? -10.641 -14.984 1.586 1 97.31 106 GLN B N 1
ATOM 1799 C CA . GLN B 1 106 ? -9.938 -14.047 2.459 1 97.31 106 GLN B CA 1
ATOM 1800 C C . GLN B 1 106 ? -8.43 -14.117 2.24 1 97.31 106 GLN B C 1
ATOM 1802 O O . GLN B 1 106 ? -7.719 -13.141 2.477 1 97.31 106 GLN B O 1
ATOM 1807 N N . HIS B 1 107 ? -7.941 -15.227 1.741 1 97.06 107 HIS B N 1
ATOM 1808 C CA . HIS B 1 107 ? -6.504 -15.398 1.551 1 97.06 107 HIS B CA 1
ATOM 1809 C C . HIS B 1 107 ? -6.008 -14.602 0.347 1 97.06 107 HIS B C 1
ATOM 1811 O O . HIS B 1 107 ? -4.801 -14.469 0.143 1 97.06 107 HIS B O 1
ATOM 1817 N N . ALA B 1 108 ? -6.926 -14.094 -0.355 1 97.62 108 ALA B N 1
ATOM 1818 C CA . ALA B 1 108 ? -6.57 -13.25 -1.495 1 97.62 108 ALA B CA 1
ATOM 1819 C C . ALA B 1 108 ? -6.203 -11.844 -1.041 1 97.62 108 ALA B C 1
ATOM 1821 O O . ALA B 1 108 ? -5.797 -11.008 -1.854 1 97.62 108 ALA B O 1
ATOM 1822 N N . SER B 1 109 ? -6.344 -11.57 0.225 1 98.44 109 SER B N 1
ATOM 1823 C CA . SER B 1 109 ? -5.953 -10.281 0.792 1 98.44 109 SER B CA 1
ATOM 1824 C C . SER B 1 109 ? -4.895 -10.453 1.874 1 98.44 109 SER B C 1
ATOM 1826 O O . SER B 1 109 ? -4.781 -11.523 2.479 1 98.44 109 SER B O 1
ATOM 1828 N N . LEU B 1 110 ? -4.129 -9.375 2.057 1 98.44 110 LEU B N 1
ATOM 1829 C CA . LEU B 1 110 ? -3.049 -9.367 3.037 1 98.44 110 LEU B CA 1
ATOM 1830 C C . LEU B 1 110 ? -3.084 -8.094 3.875 1 98.44 110 LEU B C 1
ATOM 1832 O O . LEU B 1 110 ? -3.432 -7.02 3.371 1 98.44 110 LEU B O 1
ATOM 1836 N N . GLY B 1 111 ? -2.754 -8.25 5.113 1 98.69 111 GLY B N 1
ATOM 1837 C CA . GLY B 1 111 ? -2.617 -7.082 5.965 1 98.69 111 GLY B CA 1
ATOM 1838 C C . GLY B 1 111 ? -1.481 -6.168 5.543 1 98.69 111 GLY B C 1
ATOM 1839 O O . GLY B 1 111 ? -0.411 -6.637 5.156 1 98.69 111 GLY B O 1
ATOM 1840 N N . ASP B 1 112 ? -1.729 -4.91 5.641 1 98.44 112 ASP B N 1
ATOM 1841 C CA . ASP B 1 112 ? -0.721 -3.916 5.281 1 98.44 112 ASP B CA 1
ATOM 1842 C C . ASP B 1 112 ? -0.417 -2.992 6.457 1 98.44 112 ASP B C 1
ATOM 1844 O O . ASP B 1 112 ? -0.977 -1.897 6.555 1 98.44 112 ASP B O 1
ATOM 1848 N N . GLY B 1 113 ? 0.486 -3.391 7.242 1 97.56 113 GLY B N 1
ATOM 1849 C CA . GLY B 1 113 ? 0.839 -2.639 8.438 1 97.56 113 GLY B CA 1
ATOM 1850 C C . GLY B 1 113 ? 1.501 -1.309 8.133 1 97.56 113 GLY B C 1
ATOM 1851 O O . GLY B 1 113 ? 1.398 -0.364 8.914 1 97.56 113 GLY B O 1
ATOM 1852 N N . ILE B 1 114 ? 2.176 -1.286 7.047 1 96.81 114 ILE B N 1
ATOM 1853 C CA . ILE B 1 114 ? 2.832 -0.044 6.652 1 96.81 114 ILE B CA 1
ATOM 1854 C C . ILE B 1 114 ? 1.779 1.004 6.293 1 96.81 114 ILE B C 1
ATOM 1856 O O . ILE B 1 114 ? 1.894 2.166 6.688 1 96.81 114 ILE B O 1
ATOM 1860 N N . TYR B 1 115 ? 0.782 0.623 5.582 1 97.44 115 TYR B N 1
ATOM 1861 C CA . TYR B 1 115 ? -0.303 1.531 5.227 1 97.44 115 TYR B CA 1
ATOM 1862 C C . TYR B 1 115 ? -1.008 2.051 6.477 1 97.44 115 TYR B C 1
ATOM 1864 O O . TYR B 1 115 ? -1.418 3.213 6.527 1 97.44 115 TYR B O 1
ATOM 1872 N N . ASP B 1 116 ? -1.128 1.241 7.492 1 97.38 116 ASP B N 1
ATOM 1873 C CA . ASP B 1 116 ? -1.7 1.664 8.766 1 97.38 116 ASP B CA 1
ATOM 1874 C C . ASP B 1 116 ? -0.862 2.77 9.406 1 97.38 116 ASP B C 1
ATOM 1876 O O . ASP B 1 116 ? -1.405 3.713 9.984 1 97.38 116 ASP B O 1
ATOM 1880 N N . LYS B 1 117 ? 0.403 2.623 9.32 1 95 117 LYS B N 1
ATOM 1881 C CA . LYS B 1 117 ? 1.28 3.65 9.875 1 95 117 LYS B CA 1
ATOM 1882 C C . LYS B 1 117 ? 1.103 4.977 9.141 1 95 117 LYS B C 1
ATOM 1884 O O . LYS B 1 117 ? 1.105 6.043 9.766 1 95 117 LYS B O 1
ATOM 1889 N N . ILE B 1 118 ? 0.987 4.871 7.875 1 93.69 118 ILE B N 1
ATOM 1890 C CA . ILE B 1 118 ? 0.772 6.066 7.07 1 93.69 118 ILE B CA 1
ATOM 1891 C C . ILE B 1 118 ? -0.541 6.73 7.473 1 93.69 118 ILE B C 1
ATOM 1893 O O . ILE B 1 118 ? -0.585 7.941 7.707 1 93.69 118 ILE B O 1
ATOM 1897 N N . ILE B 1 119 ? -1.574 5.93 7.57 1 94.75 119 ILE B N 1
ATOM 1898 C CA . ILE B 1 119 ? -2.885 6.449 7.949 1 94.75 119 ILE B CA 1
ATOM 1899 C C . ILE B 1 119 ? -2.799 7.105 9.328 1 94.75 119 ILE B C 1
ATOM 1901 O O . ILE B 1 119 ? -3.344 8.195 9.531 1 94.75 119 ILE B O 1
ATOM 1905 N N . ALA B 1 120 ? -2.107 6.477 10.227 1 93.12 120 ALA B N 1
ATOM 1906 C CA . ALA B 1 120 ? -1.967 7.004 11.578 1 93.12 120 ALA B CA 1
ATOM 1907 C C . ALA B 1 120 ? -1.243 8.344 11.57 1 93.12 120 ALA B C 1
ATOM 1909 O O . ALA B 1 120 ? -1.499 9.195 12.422 1 93.12 120 ALA B O 1
ATOM 1910 N N . ALA B 1 121 ? -0.33 8.469 10.656 1 88.81 121 ALA B N 1
ATOM 1911 C CA . ALA B 1 121 ? 0.399 9.734 10.547 1 88.81 121 ALA B CA 1
ATOM 1912 C C . ALA B 1 121 ? -0.528 10.867 10.109 1 88.81 121 ALA B C 1
ATOM 1914 O O . ALA B 1 121 ? -0.337 12.016 10.508 1 88.81 121 ALA B O 1
ATOM 1915 N N . PHE B 1 122 ? -1.51 10.57 9.359 1 87.12 122 PHE B N 1
ATOM 1916 C CA . PHE B 1 122 ? -2.436 11.57 8.852 1 87.12 122 PHE B CA 1
ATOM 1917 C C . PHE B 1 122 ? -3.592 11.789 9.82 1 87.12 122 PHE B C 1
ATOM 1919 O O . PHE B 1 122 ? -4.18 12.867 9.859 1 87.12 122 PHE B O 1
ATOM 1926 N N . PHE B 1 123 ? -3.91 10.719 10.461 1 86.12 123 PHE B N 1
ATOM 1927 C CA . PHE B 1 123 ? -5.023 10.781 11.398 1 86.12 123 PHE B CA 1
ATOM 1928 C C . PHE B 1 123 ? -4.617 10.227 12.758 1 86.12 123 PHE B C 1
ATOM 1930 O O . PHE B 1 123 ? -5.043 9.141 13.148 1 86.12 123 PHE B O 1
ATOM 1937 N N . PRO B 1 124 ? -3.844 11.117 13.398 1 77.38 124 PRO B N 1
ATOM 1938 C CA . PRO B 1 124 ? -3.424 10.625 14.719 1 77.38 124 PRO B CA 1
ATOM 1939 C C . PRO B 1 124 ? -4.594 10.43 15.672 1 77.38 124 PRO B C 1
ATOM 1941 O O . PRO B 1 124 ? -5.543 11.219 15.672 1 77.38 124 PRO B O 1
ATOM 1944 N N . GLN B 1 125 ? -4.914 9.211 16 1 60.97 125 GLN B N 1
ATOM 1945 C CA . GLN B 1 125 ? -5.973 8.977 16.969 1 60.97 125 GLN B CA 1
ATOM 1946 C C . GLN B 1 125 ? -5.469 9.211 18.391 1 60.97 125 GLN B C 1
ATOM 1948 O O . GLN B 1 125 ? -4.27 9.117 18.656 1 60.97 125 GLN B O 1
#

Sequence (250 aa):
MNGSASKEDQNDQKSDEVKEADDEYSDDEMTDEESSEEEDDDDDEYINIDVNELRGNLTCKLCEGIIKHTKAIKNCLHRFCGACIDKWFNDGNKECPVCGSDCPNQHASLGDGIYDKIIAAFFPQMNGSASKEDQNDQKSDEVKEADDEYSDDEMTDEESSEEEDDDDDEYINIDVNELRGNLTCKLCEGIIKHTKAIKNCLHRFCGACIDKWFNDGNKECPVCGSDCPNQHASLGDGIYDKIIAAFFPQ

Foldseek 3Di:
DDDDDPDDPDDPPPDPPPPPPPPPPPPPPPPPPPPPPPPPCPVPDDDDDDCVVCVVVQAAPQVRHGADQWKAFQPPRRIHHPVRVQVVVVVPDQADPPPGHGRHHPVRIDGDVVSVVVSCVSPVD/DDDDDDDDDDDDPDDPVPDPPPPPPPPPPPPPPPPPPPPPCPVPDDDDDDCVVCVVVQAAPQVRHGADQWKAFQPPRRIHHPVRVQVVVVVPDQADPPPGHGRHHPVRIDGDVVSVVVSCVVPVD

InterPro domains:
  IPR001841 Zinc finger, RING-type [PS50089] (60-99)
  IPR001841 Zinc finger, RING-type [SM00184] (60-99)
  IPR013083 Zinc finger, RING/FYVE/PHD-type [G3DSA:3.30.40.10] (4-125)
  IPR017907 Zinc finger, RING-type, conserved site [PS00518] (76-85)
  IPR018957 Zinc finger, C3HC4 RING-type [PF00097] (60-99)
  IPR044592 Putative E3 ubiquitin-protein ligase RING1a/b [PTHR46537] (8-124)

Radius of gyration: 47.15 Å; Cα contacts (8 Å, |Δi|>4): 271; chains: 2; bounding box: 168×72×167 Å